Protein AF-A0A4W5JZG3-F1 (afdb_monomer)

pLDDT: mean 76.09, std 22.74, range [32.09, 98.38]

Mean predicted aligned error: 13.98 Å

Secondary structure (DSSP, 8-state):
-EEEEEEEEEEEEEEEEEEEEEEES-EEEEEEEEEEEEEEEEEEEEEEES-EEEEEEEEEEEEEEEEEEEEEEES-B--EEEEEEEEEEEEEE-HHHHHHHHHHHHHHHHHHHHHHHHHHHHHHHHTS-GGG-SSHHHHHHHHHHHHHHHHHHHHHHHHHHHHTTT-HHHHHHHHHHHHHHHHHHHHHHHHHHHHHHTSS-HHHHHHHHHHHHHHHHHHHHHHTSTTTTSGGGHHHHHHHHHHHHHTTHHHHHHHHHHH-HHHHHHTSHHHHHHHHHHHHHHHHHHHHHTTTTTTSTTTSSSSS-HHHHHHHHHHHHHHHHHHHHHHHHHHHHHH-S--------

Radius of gyration: 26.66 Å; Cα contacts (8 Å, |Δi|>4): 526; chains: 1; bounding box: 60×37×82 Å

Nearest PDB structures (foldseek):
  6yxg-assembly1_A  TM=9.962E-01  e=2.156E-29  Homo sapiens
  6krz-assembly3_C  TM=9.119E-01  e=3.770E-23  Homo sapiens
  5lxg-assembly1_A  TM=9.108E-01  e=1.587E-22  Homo sapiens
  8u58-assembly1_C  TM=4.875E-01  e=9.551E-02  Homo sapiens
  8u5x-assembly1_A  TM=4.835E-01  e=9.073E-02  Homo sapiens

InterPro domains:
  IPR004254 AdipoR/Haemolysin-III-related [PF03006] (112-322)
  IPR004254 AdipoR/Haemolysin-III-related [PTHR20855] (107-333)

Sequence (345 aa):
MVSAVTATYGFCCYCYIWFLLLLLHMVSAVTATYGFCCYCYIWFLLLLLHMVSAVTATYGFCCYCYIWFLLLLLHMVSAVTATYGFCCYCYIWSPIALFKSFSRVVESHTETYCCLFFLCLGIMYMFRSNMYFAAPFQEKVVIGIFFIGAILCLSFSWLFHTVYCHSEGVSRVFSKLDYSGIAFLIMGSFVPWLYYSFYCSPNPRLIYLVVVCILGVSAIIVSQCDFFAKPQYRGVRAGVFVGLGLSGVVPTLHFVITEGLPRATTMGQMGWLLLMATLYISGACIYAARIPERFFPGKCDIWFHSHQLFHVLVVAGAFVHFHGVSNLQAFRYAAGAGCEEDNAL

Organism: NCBI:txid62062

Foldseek 3Di:
DEAEAEEEEEDDAEEEEEDAAPDAADYAEYEYAYAEYAEYAEEYEHYDYADYAEYEYEEEYYAEYEYAYDDPDYDDHNDYYYHYRYYNAYHYHDVLVVLLLQLLLVLLVVLVVLLVVLVVVLVVLLPPDQLLFLHNVQLNVLLNQLSVLSNQLSVLSSVLSNCCPGDPVSNLVSQLSNQLSLLSNLLSLLRLVLCLLCVVPVVVSVVVNVVLVVLSVVSSVVSNDSVCPDPVNLLVSLCSSLVSNCSVVVVVVVSCVVVPPVVCVVLVQVVLSVVLNCLQNVLSVLRSVFPPCVVVPPPPSRHDTSVSSSSVSVSVSSVSSSVSSVSSRSVDSVVHSDDDPPPPD

Solvent-accessible surface area (backbone atoms only — not comparable to full-atom values): 17618 Å² total; per-residue (Å²): 130,51,66,66,51,80,49,79,48,64,81,41,67,70,44,82,45,80,46,80,49,72,74,45,72,44,36,52,33,40,41,39,41,38,44,38,34,46,35,38,42,38,39,40,42,44,42,52,41,59,35,39,54,32,38,39,39,39,41,37,39,32,51,34,37,42,37,41,40,49,67,53,72,72,55,67,72,78,44,78,46,77,48,74,66,47,67,78,42,76,48,81,44,34,53,70,57,46,45,54,46,49,23,29,47,53,47,20,50,55,32,44,55,49,28,51,49,48,47,52,51,43,52,54,55,70,69,50,66,59,87,76,41,66,50,48,68,65,53,47,50,33,49,44,43,23,40,51,13,44,36,47,20,30,48,29,37,22,51,24,47,64,44,45,84,68,41,72,68,56,25,53,54,30,50,29,42,26,54,31,11,55,35,38,28,52,46,18,51,46,45,36,46,40,47,61,74,29,57,82,39,62,65,66,33,51,52,51,52,52,50,44,49,54,54,30,51,51,52,36,57,54,37,66,38,76,68,52,77,37,78,89,30,44,58,56,52,38,51,54,55,50,49,60,57,55,56,52,54,58,62,50,50,52,49,34,70,75,62,33,61,68,52,44,51,72,62,50,47,51,63,34,51,51,51,26,50,48,32,47,51,52,20,41,50,30,44,57,68,34,42,50,34,70,83,38,74,88,72,24,66,66,55,73,22,15,66,55,49,22,52,54,26,48,54,51,23,52,50,41,43,51,51,39,46,50,47,43,47,52,51,41,38,76,68,42,80,71,73,79,74,80,86,72,126

Structure (mmCIF, N/CA/C/O backbone):
data_AF-A0A4W5JZG3-F1
#
_entry.id   AF-A0A4W5JZG3-F1
#
loop_
_atom_site.group_PDB
_atom_site.id
_atom_site.type_symbol
_atom_site.label_atom_id
_atom_site.label_alt_id
_atom_site.label_comp_id
_atom_site.label_asym_id
_atom_site.label_entity_id
_atom_site.label_seq_id
_atom_site.pdbx_PDB_ins_code
_atom_site.Cartn_x
_atom_site.Cartn_y
_atom_site.Cartn_z
_atom_site.occupancy
_atom_site.B_iso_or_equiv
_atom_site.auth_seq_id
_atom_site.auth_comp_id
_atom_site.auth_asym_id
_atom_site.auth_atom_id
_atom_site.pdbx_PDB_model_num
ATOM 1 N N . MET A 1 1 ? -30.590 -17.677 45.843 1.00 44.72 1 MET A N 1
ATOM 2 C CA . MET A 1 1 ? -30.647 -17.243 44.431 1.00 44.72 1 MET A CA 1
ATOM 3 C C . MET A 1 1 ? -31.095 -15.785 44.457 1.00 44.72 1 MET A C 1
ATOM 5 O O . MET A 1 1 ? -32.177 -15.539 44.970 1.00 44.72 1 MET A O 1
ATOM 9 N N . VAL A 1 2 ? -30.247 -14.823 44.072 1.00 43.12 2 VAL A N 1
ATOM 10 C CA . VAL A 1 2 ? -30.593 -13.384 44.102 1.00 43.12 2 VAL A CA 1
ATOM 11 C C . VAL A 1 2 ? -30.920 -12.963 42.672 1.00 43.12 2 VAL A C 1
ATOM 13 O O . VAL A 1 2 ? -30.085 -13.119 41.790 1.00 43.12 2 VAL A O 1
ATOM 16 N N . SER A 1 3 ? -32.135 -12.479 42.416 1.00 44.44 3 SER A N 1
ATOM 17 C CA . SER A 1 3 ? -32.588 -12.133 41.059 1.00 44.44 3 SER A CA 1
ATOM 18 C C . SER A 1 3 ? -32.060 -10.772 40.587 1.00 44.44 3 SER A C 1
ATOM 20 O O . SER A 1 3 ? -31.645 -10.636 39.436 1.00 44.44 3 SER A O 1
ATOM 22 N N . ALA A 1 4 ? -32.007 -9.768 41.462 1.00 46.78 4 ALA A N 1
ATOM 23 C CA . ALA A 1 4 ? -31.437 -8.465 41.142 1.00 46.78 4 ALA A CA 1
ATOM 24 C C . ALA A 1 4 ? -30.918 -7.747 42.393 1.00 46.78 4 ALA A C 1
ATOM 26 O O . ALA A 1 4 ? -31.482 -7.896 43.476 1.00 46.78 4 ALA A O 1
ATOM 27 N N . VAL A 1 5 ? -29.860 -6.949 42.233 1.00 48.12 5 VAL A N 1
ATOM 28 C CA . VAL A 1 5 ? -29.388 -5.995 43.248 1.00 48.12 5 VAL A CA 1
ATOM 29 C C . VAL A 1 5 ? -29.485 -4.593 42.653 1.00 48.12 5 VAL A C 1
ATOM 31 O O . VAL A 1 5 ? -28.833 -4.319 41.646 1.00 48.12 5 VAL A O 1
ATOM 34 N N . THR A 1 6 ? -30.289 -3.715 43.260 1.00 46.78 6 THR A N 1
ATOM 35 C CA . THR A 1 6 ? -30.491 -2.331 42.800 1.00 46.78 6 THR A CA 1
ATOM 36 C C . THR A 1 6 ? -30.062 -1.334 43.870 1.00 46.78 6 THR A C 1
ATOM 38 O O . THR A 1 6 ? -30.505 -1.441 45.011 1.00 46.78 6 THR A O 1
ATOM 41 N N . ALA A 1 7 ? -29.223 -0.358 43.510 1.00 50.28 7 ALA A N 1
ATOM 42 C CA . ALA A 1 7 ? -28.839 0.746 44.392 1.00 50.28 7 ALA A CA 1
ATOM 43 C C . ALA A 1 7 ? -29.001 2.106 43.690 1.00 50.28 7 ALA A C 1
ATOM 45 O O . ALA A 1 7 ? -28.582 2.272 42.541 1.00 50.28 7 ALA A O 1
ATOM 46 N N . THR A 1 8 ? -29.582 3.086 44.386 1.00 44.69 8 THR A N 1
ATOM 47 C CA . THR A 1 8 ? -29.889 4.421 43.843 1.00 44.69 8 THR A CA 1
ATOM 48 C C . THR A 1 8 ? -29.304 5.497 44.749 1.00 44.69 8 THR A C 1
ATOM 50 O O . THR A 1 8 ? -29.644 5.551 45.929 1.00 44.69 8 THR A O 1
ATOM 53 N N . TYR A 1 9 ? -28.441 6.360 44.210 1.00 51.75 9 TYR A N 1
ATOM 54 C CA . TYR A 1 9 ? -27.778 7.426 44.970 1.00 51.75 9 TYR A CA 1
ATOM 55 C C . TYR A 1 9 ? -28.032 8.810 44.340 1.00 51.75 9 TYR A C 1
ATOM 57 O O . TYR A 1 9 ? -27.995 8.966 43.116 1.00 51.75 9 TYR A O 1
ATOM 65 N N . GLY A 1 10 ? -28.312 9.809 45.188 1.00 51.94 10 GLY A N 1
ATOM 66 C CA . GLY A 1 10 ? -28.688 11.184 44.813 1.00 51.94 10 GLY A CA 1
ATOM 67 C C . GLY A 1 10 ? -27.516 12.172 44.645 1.00 51.94 10 GLY A C 1
ATOM 68 O O . GLY A 1 10 ? -26.462 11.809 44.130 1.00 51.94 10 GLY A O 1
ATOM 69 N N . PHE A 1 11 ? -27.723 13.437 45.044 1.00 43.38 11 PHE A N 1
ATOM 70 C CA . PHE A 1 11 ? -26.770 14.558 44.910 1.00 43.38 11 PHE A CA 1
ATOM 71 C C . PHE A 1 11 ? -25.605 14.475 45.917 1.00 43.38 11 PHE A C 1
ATOM 73 O O . PHE A 1 11 ? -25.856 14.450 47.120 1.00 43.38 11 PHE A O 1
ATOM 80 N N . CYS A 1 12 ? -24.342 14.490 45.460 1.00 46.81 12 CYS A N 1
ATOM 81 C CA . CYS A 1 12 ? -23.144 14.497 46.328 1.00 46.81 12 CYS A CA 1
ATOM 82 C C . CYS A 1 12 ? -21.943 15.238 45.699 1.00 46.81 12 CYS A C 1
ATOM 84 O O . CYS A 1 12 ? -21.692 15.121 44.508 1.00 46.81 12 CYS A O 1
ATOM 86 N N . CYS A 1 13 ? -21.132 15.960 46.486 1.00 38.53 13 CYS A N 1
ATOM 87 C CA . CYS A 1 13 ? -19.931 16.650 45.970 1.00 38.53 13 CYS A CA 1
ATOM 88 C C . CYS A 1 13 ? -18.746 15.694 45.719 1.00 38.53 13 CYS A C 1
ATOM 90 O O . CYS A 1 13 ? -18.079 15.790 44.690 1.00 38.53 13 CYS A O 1
ATOM 92 N N . TYR A 1 14 ? -18.519 14.748 46.633 1.00 41.12 14 TYR A N 1
ATOM 93 C CA . TYR A 1 14 ? -17.571 13.641 46.494 1.00 41.12 14 TYR A CA 1
ATOM 94 C C . TYR A 1 14 ? -18.294 12.350 46.868 1.00 41.12 14 TYR A C 1
ATOM 96 O O . TYR A 1 14 ? -18.921 12.284 47.924 1.00 41.12 14 TYR A O 1
ATOM 104 N N . CYS A 1 15 ? -18.221 11.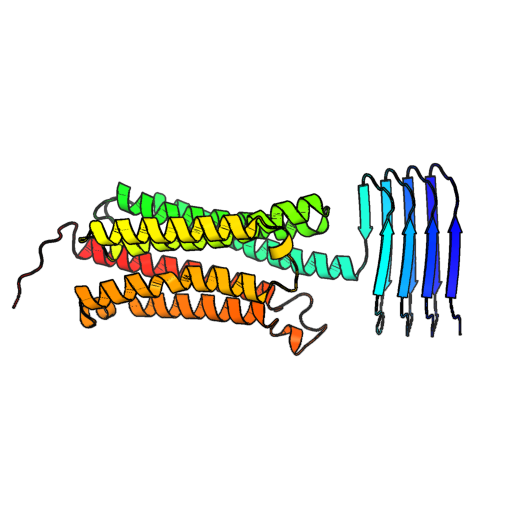335 46.013 1.00 44.84 15 CYS A N 1
ATOM 105 C CA . CYS A 1 15 ? -18.855 10.045 46.255 1.00 44.84 15 CYS A CA 1
ATOM 106 C C . CYS A 1 15 ? -17.803 8.934 46.166 1.00 44.84 15 CYS A C 1
ATOM 108 O O . CYS A 1 15 ? -17.245 8.713 45.092 1.00 44.84 15 CYS A O 1
ATOM 110 N N . TYR A 1 16 ? -17.525 8.265 47.290 1.00 45.47 16 TYR A N 1
ATOM 111 C CA . TYR A 1 16 ? -16.669 7.078 47.364 1.00 45.47 16 TYR A CA 1
ATOM 112 C C . TYR A 1 16 ? -17.554 5.869 47.646 1.00 45.47 16 TYR A C 1
ATOM 114 O O . TYR A 1 16 ? -18.188 5.804 48.698 1.00 45.47 16 TYR A O 1
ATOM 122 N N . ILE A 1 17 ? -17.622 4.926 46.710 1.00 49.66 17 ILE A N 1
ATOM 123 C CA . ILE A 1 17 ? -18.467 3.736 46.846 1.00 49.66 17 ILE A CA 1
ATOM 124 C C . ILE A 1 17 ? -17.604 2.493 46.700 1.00 49.66 17 ILE A C 1
ATOM 126 O O . ILE A 1 17 ? -16.916 2.320 45.696 1.00 49.66 17 ILE A O 1
ATOM 130 N N . TRP A 1 18 ? -17.685 1.620 47.699 1.00 44.44 18 TRP A N 1
ATOM 131 C CA . TRP A 1 18 ? -17.080 0.295 47.704 1.00 44.44 18 TRP A CA 1
ATOM 132 C C . TRP A 1 18 ? -18.190 -0.752 47.703 1.00 44.44 18 TRP A C 1
ATOM 134 O O . TRP A 1 18 ? -18.977 -0.825 48.644 1.00 44.44 18 TRP A O 1
ATOM 144 N N . PHE A 1 19 ? -18.259 -1.561 46.649 1.00 48.62 19 PHE A N 1
ATOM 145 C CA . PHE A 1 19 ? -19.137 -2.724 46.585 1.00 48.62 19 PHE A CA 1
ATOM 146 C C . PHE A 1 19 ? -18.273 -3.988 46.616 1.00 48.62 19 PHE A C 1
ATOM 148 O O . PHE A 1 19 ? -17.496 -4.232 45.690 1.00 48.62 19 PHE A O 1
ATOM 155 N N . LEU A 1 20 ? -18.409 -4.785 47.681 1.00 43.47 20 LEU A N 1
ATOM 156 C CA . LEU A 1 20 ? -17.758 -6.086 47.828 1.00 43.47 20 LEU A CA 1
ATOM 157 C C . LEU A 1 20 ? -18.823 -7.183 47.754 1.00 43.47 20 LEU A C 1
ATOM 159 O O . LEU A 1 20 ? -19.594 -7.368 48.693 1.00 43.47 20 LEU A O 1
ATOM 163 N N . LEU A 1 21 ? -18.876 -7.903 46.636 1.00 48.91 21 LEU A N 1
ATOM 164 C CA . LEU A 1 21 ? -19.758 -9.059 46.457 1.00 48.91 21 LEU A CA 1
ATOM 165 C C . LEU A 1 21 ? -18.882 -10.313 46.361 1.00 48.91 21 LEU A C 1
ATOM 167 O O . LEU A 1 21 ? -18.206 -10.527 45.353 1.00 48.91 21 LEU A O 1
ATOM 171 N N . LEU A 1 22 ? -18.888 -11.120 47.424 1.00 44.06 22 LEU A N 1
ATOM 172 C CA . LEU A 1 22 ? -18.237 -12.431 47.491 1.00 44.06 22 LEU A CA 1
ATOM 173 C C . LEU A 1 22 ? -19.284 -13.547 47.355 1.00 44.06 22 LEU A C 1
ATOM 175 O O . LEU A 1 22 ? -20.356 -13.451 47.948 1.00 44.06 22 LEU A O 1
ATOM 179 N N . LEU A 1 23 ? -18.928 -14.644 46.674 1.00 44.22 23 LEU A N 1
ATOM 180 C CA . LEU A 1 23 ? -19.621 -15.944 46.772 1.00 44.22 23 LEU A CA 1
ATOM 181 C C . LEU A 1 23 ? -21.103 -15.931 46.345 1.00 4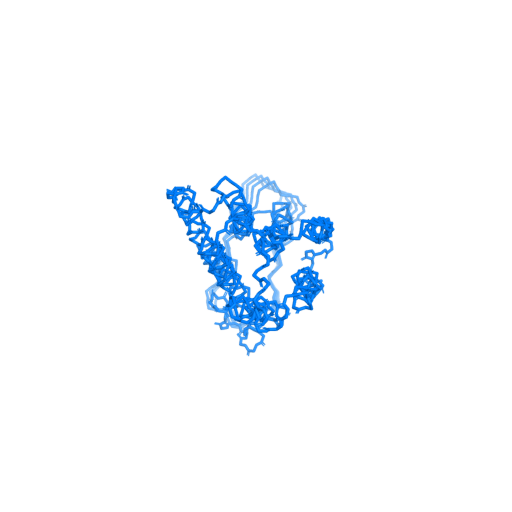4.22 23 LEU A C 1
ATOM 183 O O . LEU A 1 23 ? -21.983 -16.410 47.060 1.00 44.22 23 LEU A O 1
ATOM 187 N N . LEU A 1 24 ? -21.401 -15.430 45.145 1.00 48.25 24 LEU A N 1
ATOM 188 C CA . LEU A 1 24 ? -22.767 -15.438 44.608 1.00 48.25 24 LEU A CA 1
ATOM 189 C C . LEU A 1 24 ? -22.880 -16.384 43.408 1.00 48.25 24 LEU A C 1
ATOM 191 O O . LEU A 1 24 ? -22.337 -16.154 42.331 1.00 48.25 24 LEU A O 1
ATOM 195 N N . HIS A 1 25 ? -23.615 -17.478 43.612 1.00 43.22 25 HIS A N 1
ATOM 196 C CA . HIS A 1 25 ? -23.674 -18.603 42.676 1.00 43.22 25 HIS A CA 1
ATOM 197 C C . HIS A 1 25 ? -24.536 -18.326 41.423 1.00 43.22 25 HIS A C 1
ATOM 199 O O . HIS A 1 25 ? -24.325 -18.974 40.406 1.00 43.22 25 HIS A O 1
ATOM 205 N N . MET A 1 26 ? -25.497 -17.385 41.483 1.00 48.25 26 MET A N 1
ATOM 206 C CA . MET A 1 26 ? -26.414 -17.004 40.385 1.00 48.25 26 MET A CA 1
ATOM 207 C C . MET A 1 26 ? -26.995 -15.591 40.635 1.00 48.25 26 MET A C 1
ATOM 209 O O . MET A 1 26 ? -27.780 -15.440 41.579 1.00 48.25 26 MET A O 1
ATOM 213 N N . VAL A 1 27 ? -26.649 -14.577 39.822 1.00 47.88 27 VAL A N 1
ATOM 214 C CA . VAL A 1 27 ? -27.271 -13.227 39.853 1.00 47.88 27 VAL A CA 1
ATOM 215 C C . VAL A 1 27 ? -27.636 -12.784 38.436 1.00 47.88 27 VAL A C 1
ATOM 217 O O . VAL A 1 27 ? -26.751 -12.616 37.607 1.00 47.88 27 VAL A O 1
ATOM 220 N N . SER A 1 28 ? -28.918 -12.557 38.127 1.00 45.62 28 SER A N 1
ATOM 221 C CA . SER A 1 28 ? -29.317 -12.158 36.763 1.00 45.62 28 SER A CA 1
ATOM 222 C C . SER A 1 28 ? -28.976 -10.703 36.412 1.00 45.62 28 SER A C 1
ATOM 224 O O . SER A 1 28 ? -28.603 -10.426 35.270 1.00 45.62 28 SER A O 1
ATOM 226 N N . ALA A 1 29 ? -29.056 -9.769 37.365 1.00 45.94 29 ALA A N 1
ATOM 227 C CA . ALA A 1 29 ? -28.705 -8.371 37.116 1.00 45.94 29 ALA A CA 1
ATOM 228 C C . ALA A 1 29 ? -28.168 -7.648 38.360 1.00 45.94 29 ALA A C 1
ATOM 230 O O . ALA A 1 29 ? -28.708 -7.790 39.456 1.00 45.94 29 ALA A O 1
ATOM 231 N N . VAL A 1 30 ? -27.143 -6.815 38.185 1.00 51.28 30 VAL A N 1
ATOM 232 C CA . VAL A 1 30 ? -26.740 -5.805 39.180 1.00 51.28 30 VAL A CA 1
ATOM 233 C C . VAL A 1 30 ? -26.931 -4.435 38.546 1.00 51.28 30 VAL A C 1
ATOM 235 O O . VAL A 1 30 ? -26.299 -4.151 37.534 1.00 51.28 30 VAL A O 1
ATOM 238 N N . THR A 1 31 ? -27.807 -3.604 39.110 1.00 48.66 31 THR A N 1
ATOM 239 C CA . THR A 1 31 ? -28.142 -2.271 38.588 1.00 48.66 31 THR A CA 1
ATOM 240 C C . THR A 1 31 ? -27.780 -1.177 39.592 1.00 48.66 31 THR A C 1
ATOM 242 O O . THR A 1 31 ? -28.271 -1.198 40.717 1.00 48.66 31 THR A O 1
ATOM 245 N N . ALA A 1 32 ? -26.964 -0.198 39.204 1.00 53.03 32 ALA A N 1
ATOM 246 C CA . ALA A 1 32 ? -26.671 0.974 40.032 1.00 53.03 32 ALA A CA 1
ATOM 247 C C . ALA A 1 32 ? -27.026 2.270 39.289 1.00 53.03 32 ALA A C 1
ATOM 249 O O . ALA A 1 32 ? -26.625 2.463 38.144 1.00 53.03 32 ALA A O 1
ATOM 250 N N . THR A 1 33 ? -27.784 3.161 39.924 1.00 45.66 33 THR A N 1
ATOM 251 C CA . THR A 1 33 ? -28.278 4.430 39.353 1.00 45.66 33 THR A CA 1
ATOM 252 C C . THR A 1 33 ? -27.769 5.619 40.168 1.00 45.66 33 THR A C 1
ATOM 254 O O . THR A 1 33 ? -27.953 5.655 41.384 1.00 45.66 33 THR A O 1
ATOM 257 N N . TYR A 1 34 ? -27.163 6.605 39.504 1.00 54.69 34 TYR A N 1
ATOM 258 C CA . TYR A 1 34 ? -26.530 7.776 40.120 1.00 54.69 34 TYR A CA 1
ATOM 259 C C . TYR A 1 34 ? -27.036 9.080 39.486 1.00 54.69 34 TYR A C 1
ATOM 261 O O . TYR A 1 34 ? -27.083 9.185 38.262 1.00 54.69 34 TYR A O 1
ATOM 269 N N . GLY A 1 35 ? -27.389 10.076 40.308 1.00 47.69 35 GLY A N 1
ATOM 270 C CA . GLY A 1 35 ? -27.950 11.365 39.871 1.00 47.69 35 GLY A CA 1
ATOM 271 C C . GLY A 1 35 ? -26.920 12.429 39.450 1.00 47.69 35 GLY A C 1
ATOM 272 O O . GLY A 1 35 ? -26.706 12.642 38.258 1.00 47.69 35 GLY A O 1
ATOM 273 N N . PHE A 1 36 ? -26.313 13.134 40.415 1.00 45.31 36 PHE A N 1
ATOM 274 C CA . PHE A 1 36 ? -25.473 14.328 40.187 1.00 45.31 36 PHE A CA 1
ATOM 275 C C . PHE A 1 36 ? -24.248 14.323 41.126 1.00 45.31 36 PHE A C 1
ATOM 277 O O . PHE A 1 36 ? -24.430 14.298 42.346 1.00 45.31 36 PHE A O 1
ATOM 284 N N . CYS A 1 37 ? -23.016 14.348 40.595 1.00 47.62 37 CYS A N 1
ATOM 285 C CA . CYS A 1 37 ? -21.777 14.381 41.397 1.00 47.62 37 CYS A CA 1
ATOM 286 C C . CYS A 1 37 ? -20.652 15.255 40.798 1.00 47.62 37 CYS A C 1
ATOM 288 O O . CYS A 1 37 ? -20.544 15.377 39.587 1.00 47.62 37 CYS A O 1
ATOM 290 N N . CYS A 1 38 ? -19.762 15.845 41.609 1.00 38.34 38 CYS A N 1
ATOM 291 C CA . CYS A 1 38 ? -18.584 16.569 41.079 1.00 38.34 38 CYS A CA 1
ATOM 292 C C . CYS A 1 38 ? -17.392 15.622 40.849 1.00 38.34 38 CYS A C 1
ATOM 294 O O . CYS A 1 38 ? -16.806 15.616 39.767 1.00 38.34 38 CYS A O 1
ATOM 296 N N . TYR A 1 39 ? -17.082 14.774 41.833 1.00 40.41 39 TYR A N 1
ATOM 297 C CA . TYR A 1 39 ? -16.083 13.705 41.734 1.00 40.41 39 TYR A CA 1
ATOM 298 C C . TYR A 1 39 ? -16.678 12.386 42.233 1.00 40.41 39 TYR A C 1
ATOM 300 O O . TYR A 1 39 ? -17.205 12.314 43.345 1.00 40.41 39 TYR A O 1
ATOM 308 N N . CYS A 1 40 ? -16.587 11.334 41.424 1.00 46.69 40 CYS A N 1
ATOM 309 C CA . CYS A 1 40 ? -17.115 10.014 41.758 1.00 46.69 40 CYS A CA 1
ATOM 310 C C . CYS A 1 40 ? -16.015 8.952 41.641 1.00 46.69 40 CYS A C 1
ATOM 312 O O . CYS A 1 40 ? -15.434 8.792 40.568 1.00 46.69 40 CYS A O 1
ATOM 314 N N . TYR A 1 41 ? -15.737 8.243 42.738 1.00 45.75 41 TYR A N 1
ATOM 315 C CA . TYR A 1 41 ? -14.787 7.133 42.828 1.00 45.75 41 TYR A CA 1
ATOM 316 C C . TYR A 1 41 ? -15.546 5.859 43.193 1.00 45.75 41 TYR A C 1
ATOM 318 O O . TYR A 1 41 ? -16.052 5.716 44.308 1.00 45.75 41 TYR A O 1
ATOM 326 N N . ILE A 1 42 ? -15.636 4.927 42.251 1.00 52.62 42 ILE A N 1
ATOM 327 C CA . ILE A 1 42 ? -16.410 3.698 42.420 1.00 52.62 42 ILE A CA 1
ATOM 328 C C . ILE A 1 42 ? -15.482 2.505 42.302 1.00 52.62 42 ILE A C 1
ATOM 330 O O . ILE A 1 42 ? -14.801 2.337 41.294 1.00 52.62 42 ILE A O 1
ATOM 334 N N . TRP A 1 43 ? -15.495 1.661 43.324 1.00 46.16 43 TRP A N 1
ATOM 335 C CA . TRP A 1 43 ? -14.764 0.406 43.381 1.00 46.16 43 TRP A CA 1
ATOM 336 C C . TRP A 1 43 ? -15.756 -0.750 43.464 1.00 46.16 43 TRP A C 1
ATOM 338 O O . TRP A 1 43 ? -16.486 -0.898 44.446 1.00 46.16 43 TRP A O 1
ATOM 348 N N . PHE A 1 44 ? -15.769 -1.580 42.427 1.00 51.41 44 PHE A N 1
ATOM 349 C CA . PHE A 1 44 ? -16.488 -2.846 42.401 1.00 51.41 44 PHE A CA 1
ATOM 350 C C . PHE A 1 44 ? -15.475 -3.989 42.482 1.00 51.41 44 PHE A C 1
ATOM 352 O O . PHE A 1 44 ? -14.725 -4.231 41.532 1.00 51.41 44 PHE A O 1
ATOM 359 N N . LEU A 1 45 ? -15.480 -4.711 43.605 1.00 45.44 45 LEU A N 1
ATOM 360 C CA . LEU A 1 45 ? -14.739 -5.957 43.779 1.00 45.44 45 LEU A CA 1
ATOM 361 C C . LEU A 1 45 ? -15.737 -7.121 43.768 1.00 45.44 45 LEU A C 1
ATOM 363 O O . LEU A 1 45 ? -16.434 -7.375 44.753 1.00 45.44 45 LEU A O 1
ATOM 367 N N . LEU A 1 46 ? -15.830 -7.802 42.624 1.00 50.09 46 LEU A N 1
ATOM 368 C CA . LEU A 1 46 ? -16.692 -8.968 42.427 1.00 50.09 46 LEU A CA 1
ATOM 369 C C . LEU A 1 46 ? -15.805 -10.210 42.299 1.00 50.09 46 LEU A C 1
ATOM 371 O O . LEU A 1 46 ? -15.088 -10.369 41.310 1.00 50.09 46 LEU A O 1
ATOM 375 N N . LEU A 1 47 ? -15.844 -11.070 43.318 1.00 43.53 47 LEU A N 1
ATOM 376 C CA . LEU A 1 47 ? -14.979 -12.244 43.447 1.00 43.53 47 LEU A CA 1
ATOM 377 C C . LEU A 1 47 ? -15.837 -13.520 43.421 1.00 43.53 47 LEU A C 1
ATOM 379 O O . LEU A 1 47 ? -16.774 -13.634 44.212 1.00 43.53 47 LEU A O 1
ATOM 383 N N . LEU A 1 48 ? -15.500 -14.488 42.556 1.00 44.03 48 LEU A N 1
ATOM 384 C CA . LEU A 1 48 ? -16.192 -15.787 42.449 1.00 44.03 48 LEU A CA 1
ATOM 385 C C . LEU A 1 48 ? -17.711 -15.671 42.170 1.00 44.03 48 LEU A C 1
ATOM 387 O O . LEU A 1 48 ? -18.540 -15.981 43.029 1.00 44.03 48 LEU A O 1
ATOM 391 N N . LEU A 1 49 ? -18.094 -15.274 40.949 1.00 47.84 49 LEU A N 1
ATOM 392 C CA . LEU A 1 49 ? -19.487 -15.378 40.482 1.00 47.84 49 LEU A CA 1
ATOM 393 C C . LEU A 1 49 ? -19.604 -16.368 39.320 1.00 47.84 49 LEU A C 1
ATOM 395 O O . LEU A 1 49 ? -18.908 -16.248 38.315 1.00 47.84 49 LEU A O 1
ATOM 399 N N . HIS A 1 50 ? -20.492 -17.353 39.469 1.00 39.59 50 HIS A N 1
ATOM 400 C CA . HIS A 1 50 ? -20.578 -18.503 38.563 1.00 39.59 50 HIS A CA 1
ATOM 401 C C . HIS A 1 50 ? -21.501 -18.261 37.348 1.00 39.59 50 HIS A C 1
ATOM 403 O O . HIS A 1 50 ? -21.357 -18.970 36.361 1.00 39.59 50 HIS A O 1
ATOM 409 N N . MET A 1 51 ? -22.414 -17.271 37.397 1.00 44.03 51 MET A N 1
ATOM 410 C CA . MET A 1 51 ? -23.299 -16.843 36.292 1.00 44.03 51 MET A CA 1
ATOM 411 C C . MET A 1 51 ? -23.845 -15.414 36.550 1.00 44.03 51 MET A C 1
ATOM 413 O O . MET A 1 51 ? -24.675 -15.243 37.450 1.00 44.03 51 MET A O 1
ATOM 417 N N . VAL A 1 52 ? -23.425 -14.395 35.777 1.00 43.75 52 VAL A N 1
ATOM 418 C CA . VAL A 1 52 ? -24.037 -13.040 35.784 1.00 43.75 52 VAL A CA 1
ATOM 419 C C . VAL A 1 52 ? -24.416 -12.605 34.370 1.00 43.75 52 VAL A C 1
ATOM 421 O O . VAL A 1 52 ? -23.538 -12.401 33.533 1.00 43.75 52 VAL A O 1
ATOM 424 N N . SER A 1 53 ? -25.714 -12.431 34.087 1.00 42.53 53 SER A N 1
ATOM 425 C CA . SER A 1 53 ? -26.174 -12.075 32.732 1.00 42.53 53 SER A CA 1
ATOM 426 C C . SER A 1 53 ? -25.991 -10.595 32.376 1.00 42.53 53 SER A C 1
ATOM 428 O O . SER A 1 53 ? -25.687 -10.282 31.222 1.00 42.53 53 SER A O 1
ATOM 430 N N . ALA A 1 54 ? -26.129 -9.674 33.333 1.00 42.03 54 ALA A N 1
ATOM 431 C CA . ALA A 1 54 ? -25.913 -8.251 33.081 1.00 42.03 54 ALA A CA 1
ATOM 432 C C . ALA A 1 54 ? -25.454 -7.487 34.330 1.00 42.03 54 ALA A C 1
ATOM 434 O O . ALA A 1 54 ? -25.994 -7.659 35.420 1.00 42.03 54 ALA A O 1
ATOM 435 N N . VAL A 1 55 ? -24.489 -6.587 34.162 1.00 46.75 55 VAL A N 1
ATOM 436 C CA . VAL A 1 55 ? -24.204 -5.526 35.140 1.00 46.75 55 VAL A CA 1
ATOM 437 C C . VAL A 1 55 ? -24.493 -4.198 34.456 1.00 46.75 55 VAL A C 1
ATOM 439 O O . VAL A 1 55 ? -23.884 -3.905 33.427 1.00 46.75 55 VAL A O 1
ATOM 442 N N . THR A 1 56 ? -25.419 -3.411 35.000 1.00 46.06 56 THR A N 1
ATOM 443 C CA . THR A 1 56 ? -25.812 -2.107 34.460 1.00 46.06 56 THR A CA 1
ATOM 444 C C . THR A 1 56 ? -25.498 -1.002 35.462 1.00 46.06 56 THR A C 1
ATOM 446 O O . THR A 1 56 ? -25.995 -1.011 36.583 1.00 46.06 56 THR A O 1
ATOM 449 N N . ALA A 1 57 ? -24.697 -0.021 35.068 1.00 50.31 57 ALA A N 1
ATOM 450 C CA . ALA A 1 57 ? -24.475 1.190 35.851 1.00 50.31 57 ALA A CA 1
ATOM 451 C C . ALA A 1 57 ? -24.948 2.409 35.052 1.00 50.31 57 ALA A C 1
ATOM 453 O O . ALA A 1 57 ? -24.652 2.551 33.871 1.00 50.31 57 ALA A O 1
ATOM 454 N N . THR A 1 58 ? -25.706 3.287 35.688 1.00 43.91 58 THR A N 1
ATOM 455 C CA . THR A 1 58 ? -26.422 4.411 35.073 1.00 43.91 58 THR A CA 1
ATOM 456 C C . THR A 1 58 ? -26.006 5.675 35.803 1.00 43.91 58 THR A C 1
ATOM 458 O O . THR A 1 58 ? -26.288 5.811 36.988 1.00 43.91 58 THR A O 1
ATOM 461 N N . TYR A 1 59 ? -25.329 6.587 35.115 1.00 51.12 59 TYR A N 1
ATOM 462 C CA . TYR A 1 59 ? -24.777 7.819 35.673 1.00 51.12 59 TYR A CA 1
ATOM 463 C C . TYR A 1 59 ? -25.448 9.030 35.019 1.00 51.12 59 TYR A C 1
ATOM 465 O O . TYR A 1 59 ? -25.458 9.114 33.797 1.00 51.12 59 TYR A O 1
ATOM 473 N N . GLY A 1 60 ? -25.994 9.966 35.798 1.00 44.84 60 GLY A N 1
ATOM 474 C CA . GLY A 1 60 ? -26.639 11.188 35.303 1.00 44.84 60 GLY A CA 1
ATOM 475 C C . GLY A 1 60 ? -25.638 12.270 34.879 1.00 44.84 60 GLY A C 1
ATOM 476 O O . GLY A 1 60 ? -25.324 12.384 33.698 1.00 44.84 60 GLY A O 1
ATOM 477 N N . PHE A 1 61 ? -25.126 13.058 35.829 1.00 41.75 61 PHE A N 1
ATOM 478 C CA . PHE A 1 61 ? -24.191 14.173 35.593 1.00 41.75 61 PHE A CA 1
ATOM 479 C C . PHE A 1 61 ? -22.947 14.062 36.489 1.00 41.75 61 PHE A C 1
ATOM 481 O O . PHE A 1 61 ? -23.092 14.011 37.713 1.00 41.75 61 PHE A O 1
ATOM 488 N N . CYS A 1 62 ? -21.732 14.040 35.912 1.00 42.88 62 CYS A N 1
ATOM 489 C CA . CYS A 1 62 ? -20.487 14.002 36.696 1.00 42.88 62 CYS A CA 1
ATOM 490 C C . CYS A 1 62 ? -19.302 14.782 36.080 1.00 42.88 62 CYS A C 1
ATOM 492 O O . CYS A 1 62 ? -18.984 14.584 34.911 1.00 42.88 62 CYS A O 1
ATOM 494 N N . CYS A 1 63 ? -18.581 15.622 36.839 1.00 35.00 63 CYS A N 1
ATOM 495 C CA . CYS A 1 63 ? -17.419 16.359 36.291 1.00 35.00 63 CYS A CA 1
ATOM 496 C C . CYS A 1 63 ? -16.186 15.453 36.091 1.00 35.00 63 CYS A C 1
ATOM 498 O O . CYS A 1 63 ? -15.573 15.480 35.026 1.00 35.00 63 CYS A O 1
ATOM 500 N N . TYR A 1 64 ? -15.862 14.602 37.070 1.00 36.03 64 TYR A N 1
ATOM 501 C CA . TYR A 1 64 ? -14.825 13.567 36.968 1.00 36.03 64 TYR A CA 1
ATOM 502 C C . TYR A 1 64 ? -15.336 12.242 37.542 1.00 36.03 64 TYR A C 1
ATOM 504 O O . TYR A 1 64 ? -15.871 12.204 38.653 1.00 36.03 64 TYR A O 1
ATOM 512 N N . CYS A 1 65 ? -15.159 11.149 36.803 1.00 39.44 65 CYS A N 1
ATOM 513 C CA . CYS A 1 65 ? -15.583 9.814 37.220 1.00 39.44 65 CYS A CA 1
ATOM 514 C C . CYS A 1 65 ? -14.430 8.808 37.083 1.00 39.44 65 CYS A C 1
ATOM 516 O O . CYS A 1 65 ? -13.896 8.619 35.990 1.00 39.44 65 CYS A O 1
ATOM 518 N N . TYR A 1 66 ? -14.060 8.160 38.189 1.00 40.88 66 TYR A N 1
ATOM 519 C CA . TYR A 1 66 ? -13.061 7.096 38.267 1.00 40.88 66 TYR A CA 1
ATOM 520 C C . TYR A 1 66 ? -13.753 5.804 38.694 1.00 40.88 66 TYR A C 1
ATOM 522 O O . TYR A 1 66 ? -14.233 5.686 39.822 1.00 40.88 66 TYR A O 1
ATOM 530 N N . ILE A 1 67 ? -13.814 4.832 37.791 1.00 47.47 67 ILE A N 1
ATOM 531 C CA . ILE A 1 67 ? -14.485 3.558 38.028 1.00 47.47 67 ILE A CA 1
ATOM 532 C C . ILE A 1 67 ? -13.451 2.448 37.943 1.00 47.47 67 ILE A C 1
ATOM 534 O O . ILE A 1 67 ? -12.782 2.287 36.926 1.00 47.47 67 ILE A O 1
ATOM 538 N N . TRP A 1 68 ? -13.340 1.664 39.006 1.00 39.75 68 TRP A N 1
ATOM 539 C CA . TRP A 1 68 ? -12.443 0.528 39.105 1.00 39.75 68 TRP A CA 1
ATOM 540 C C . TRP A 1 68 ? -13.271 -0.743 39.290 1.00 39.75 68 TRP A C 1
ATOM 542 O O . TRP A 1 68 ? -13.912 -0.947 40.319 1.00 39.75 68 TRP A O 1
ATOM 552 N N . PHE A 1 69 ? -13.276 -1.594 38.272 1.00 46.94 69 PHE A N 1
ATOM 553 C CA . PHE A 1 69 ? -13.793 -2.951 38.334 1.00 46.94 69 PHE A CA 1
ATOM 554 C C . PHE A 1 69 ? -12.613 -3.913 38.430 1.00 46.94 69 PHE A C 1
ATOM 556 O O . PHE A 1 69 ? -11.789 -3.978 37.515 1.00 46.94 69 PHE A O 1
ATOM 563 N N . LEU A 1 70 ? -12.568 -4.715 39.492 1.00 39.09 70 LEU A N 1
ATOM 564 C CA . LEU A 1 70 ? -11.722 -5.903 39.555 1.00 39.09 70 LEU A CA 1
ATOM 565 C C . LEU A 1 70 ? -12.629 -7.133 39.495 1.00 39.09 70 LEU A C 1
ATOM 567 O O . LEU A 1 70 ? -13.316 -7.477 40.455 1.00 39.09 70 LEU A O 1
ATOM 571 N N . LEU A 1 71 ? -12.656 -7.750 38.317 1.00 46.94 71 LEU A N 1
ATOM 572 C CA . LEU A 1 71 ? -13.424 -8.951 37.993 1.00 46.94 71 LEU A CA 1
ATOM 573 C C . LEU A 1 71 ? -12.431 -10.111 37.809 1.00 46.94 71 LEU A C 1
ATOM 575 O O . LEU A 1 71 ? -11.820 -10.249 36.750 1.00 46.94 71 LEU A O 1
ATOM 579 N N . LEU A 1 72 ? -12.225 -10.913 38.853 1.00 37.41 72 LEU A N 1
ATOM 580 C CA . LEU A 1 72 ? -11.291 -12.042 38.834 1.00 37.41 72 LEU A CA 1
ATOM 581 C C . LEU A 1 72 ? -12.083 -13.355 38.726 1.00 37.41 72 LEU A C 1
ATOM 583 O O . LEU A 1 72 ? -12.995 -13.570 39.521 1.00 37.41 72 LEU A O 1
ATOM 587 N N . LEU A 1 73 ? -11.714 -14.229 37.777 1.00 39.12 73 LEU A N 1
ATOM 588 C CA . LEU A 1 73 ? -12.324 -15.555 37.559 1.00 39.12 73 LEU A CA 1
ATOM 589 C C . LEU A 1 73 ? -13.852 -15.522 37.340 1.00 39.12 73 LEU A C 1
ATOM 591 O O . LEU A 1 73 ? -14.632 -15.868 38.225 1.00 39.12 73 LEU A O 1
ATOM 595 N N . LEU A 1 74 ? -14.280 -15.157 36.128 1.00 40.28 74 LEU A N 1
ATOM 596 C CA . LEU A 1 74 ? -15.684 -15.243 35.712 1.00 40.28 74 LEU A CA 1
ATOM 597 C C . LEU A 1 74 ? -15.873 -16.286 34.616 1.00 40.28 74 LEU A C 1
ATOM 599 O O . LEU A 1 74 ? -15.283 -16.188 33.541 1.00 40.28 74 LEU A O 1
ATOM 603 N N . HIS A 1 75 ? -16.763 -17.237 34.877 1.00 35.16 75 HIS A N 1
ATOM 604 C CA . HIS A 1 75 ? -17.340 -18.101 33.860 1.00 35.16 75 HIS A CA 1
ATOM 605 C C . HIS A 1 75 ? -18.575 -17.365 33.302 1.00 35.16 75 HIS A C 1
ATOM 607 O O . HIS A 1 75 ? -19.575 -17.232 33.994 1.00 35.16 75 HIS A O 1
ATOM 613 N N . MET A 1 76 ? -18.492 -16.853 32.066 1.00 39.81 76 MET A N 1
ATOM 614 C CA . MET A 1 76 ? -19.629 -16.339 31.271 1.00 39.81 76 MET A CA 1
ATOM 615 C C . MET A 1 76 ? -20.351 -15.080 31.828 1.00 39.81 76 MET A C 1
ATOM 617 O O . MET A 1 76 ? -21.389 -15.178 32.479 1.00 39.81 76 MET A O 1
ATOM 621 N N . VAL A 1 77 ? -19.866 -13.875 31.483 1.00 38.75 77 VAL A N 1
ATOM 622 C CA . VAL A 1 77 ? -20.638 -12.611 31.587 1.00 38.75 77 VAL A CA 1
ATOM 623 C C . VAL A 1 77 ? -21.061 -12.156 30.191 1.00 38.75 77 VAL A C 1
ATOM 625 O O . VAL A 1 77 ? -20.204 -11.931 29.338 1.00 38.75 77 VAL A O 1
ATOM 628 N N . SER A 1 78 ? -22.368 -12.006 29.947 1.00 35.62 78 SER A N 1
ATOM 629 C CA . SER A 1 78 ? -22.897 -11.658 28.615 1.00 35.62 78 SER A CA 1
ATOM 630 C C . SER A 1 78 ? -22.889 -10.161 28.292 1.00 35.62 78 SER A C 1
ATOM 632 O O . SER A 1 78 ? -22.747 -9.808 27.123 1.00 35.62 78 SER A O 1
ATOM 634 N N . ALA A 1 79 ? -23.016 -9.272 29.285 1.00 36.53 79 ALA A N 1
ATOM 635 C CA . ALA A 1 79 ? -22.965 -7.826 29.064 1.00 36.53 79 ALA A CA 1
ATOM 636 C C . ALA A 1 79 ? -22.602 -7.043 30.337 1.00 36.53 79 ALA A C 1
ATOM 638 O O . ALA A 1 79 ? -23.180 -7.248 31.403 1.00 36.53 79 ALA A O 1
ATOM 639 N N . VAL A 1 80 ? -21.691 -6.080 30.204 1.00 41.28 80 VAL A N 1
ATOM 640 C CA . VAL A 1 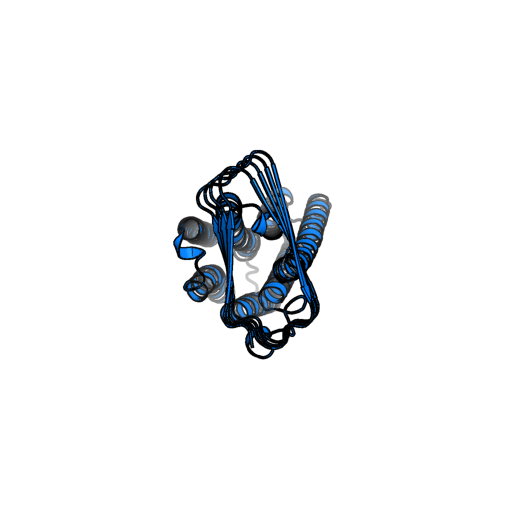80 ? -21.498 -4.999 31.180 1.00 41.28 80 VAL A CA 1
ATOM 641 C C . VAL A 1 80 ? -21.864 -3.710 30.463 1.00 41.28 80 VAL A C 1
ATOM 643 O O . VAL A 1 80 ? -21.250 -3.374 29.452 1.00 41.28 80 VAL A O 1
ATOM 646 N N . THR A 1 81 ? -22.890 -3.019 30.949 1.00 39.56 81 THR A N 1
ATOM 647 C CA . THR A 1 81 ? -23.424 -1.806 30.327 1.00 39.56 81 THR A CA 1
ATOM 648 C C . THR A 1 81 ? -23.266 -0.651 31.304 1.00 39.56 81 THR A C 1
ATOM 650 O O . THR A 1 81 ? -23.874 -0.653 32.367 1.00 39.56 81 THR A O 1
ATOM 653 N N . ALA A 1 82 ? -22.453 0.343 30.962 1.00 44.44 82 ALA A N 1
ATOM 654 C CA . ALA A 1 82 ? -22.402 1.602 31.693 1.00 44.44 82 ALA A CA 1
ATOM 655 C C . ALA A 1 82 ? -22.981 2.698 30.794 1.00 44.44 82 ALA A C 1
ATOM 657 O O . ALA A 1 82 ? -22.480 2.930 29.696 1.00 44.44 82 ALA A O 1
ATOM 658 N N . THR A 1 83 ? -24.059 3.336 31.229 1.00 37.31 83 THR A N 1
ATOM 659 C CA . THR A 1 83 ? -24.708 4.451 30.528 1.00 37.31 83 THR A CA 1
ATOM 660 C C . THR A 1 83 ? -24.436 5.736 31.290 1.00 37.31 83 THR A C 1
ATOM 662 O O . THR A 1 83 ? -24.725 5.813 32.483 1.00 37.31 83 THR A O 1
ATOM 665 N N . TYR A 1 84 ? -23.893 6.734 30.599 1.00 44.84 84 TYR A N 1
ATOM 666 C CA . TYR A 1 84 ? -23.565 8.050 31.142 1.00 44.84 84 TYR A CA 1
ATOM 667 C C . TYR A 1 84 ? -24.464 9.102 30.482 1.00 44.84 84 TYR A C 1
ATOM 669 O O . TYR A 1 84 ? -24.655 9.050 29.270 1.00 44.84 84 TYR A O 1
ATOM 677 N N . GLY A 1 85 ? -25.011 10.040 31.256 1.00 40.59 85 GLY A N 1
ATOM 678 C CA . GLY A 1 85 ? -25.775 11.181 30.754 1.00 40.59 85 GLY A CA 1
ATOM 679 C C . GLY A 1 85 ? -24.850 12.288 30.251 1.00 40.59 85 GLY A C 1
ATOM 680 O O . GLY A 1 85 ? -24.815 12.559 29.057 1.00 40.59 85 GLY A O 1
ATOM 681 N N . PHE A 1 86 ? -24.061 12.892 31.146 1.00 37.31 86 PHE A N 1
ATOM 682 C CA . PHE A 1 86 ? -23.051 13.911 30.828 1.00 37.31 86 PHE A CA 1
ATOM 683 C C . PHE A 1 86 ? -21.828 13.773 31.752 1.00 37.31 86 PHE A C 1
ATOM 685 O O . PHE A 1 86 ? -21.952 13.897 32.972 1.00 37.31 86 PHE A O 1
ATOM 692 N N . CYS A 1 87 ? -20.642 13.527 31.178 1.00 35.25 87 CYS A N 1
ATOM 693 C CA . CYS A 1 87 ? -19.381 13.417 31.919 1.00 35.25 87 CYS A CA 1
ATOM 694 C C . CYS A 1 87 ? -18.247 14.190 31.223 1.00 35.25 87 CYS A C 1
ATOM 696 O O . CYS A 1 87 ? -18.053 13.993 30.026 1.00 35.25 87 CYS A O 1
ATOM 698 N N . CYS A 1 88 ? -17.483 15.028 31.941 1.00 32.09 88 CYS A N 1
ATOM 699 C CA . CYS A 1 88 ? -16.361 15.771 31.334 1.00 32.09 88 CYS A CA 1
ATOM 700 C C . CYS A 1 88 ? -15.099 14.901 31.162 1.00 32.09 88 CYS A C 1
ATOM 702 O O . CYS A 1 88 ? -14.431 15.004 30.138 1.00 32.09 88 CYS A O 1
ATOM 704 N N . TYR A 1 89 ? -14.802 14.017 32.125 1.00 33.00 89 TYR A N 1
ATOM 705 C CA . TYR A 1 89 ? -13.732 13.009 32.054 1.00 33.00 89 TYR A CA 1
ATOM 706 C C . TYR A 1 89 ? -14.164 11.712 32.760 1.00 33.00 89 TYR A C 1
ATOM 708 O O . TYR A 1 89 ? -14.617 11.749 33.908 1.00 33.00 89 TYR A O 1
ATOM 716 N N . CYS A 1 90 ? -14.011 10.560 32.097 1.00 34.94 90 CYS A N 1
ATOM 717 C CA . CYS A 1 90 ? -14.362 9.243 32.638 1.00 34.94 90 CYS A CA 1
ATOM 718 C C . CYS A 1 90 ? -13.205 8.251 32.451 1.00 34.94 90 CYS A C 1
ATOM 720 O O . CYS A 1 90 ? -12.759 8.027 31.328 1.00 34.94 90 CYS A O 1
ATOM 722 N N . TYR A 1 91 ? -12.743 7.644 33.546 1.00 37.03 91 TYR A N 1
ATOM 723 C CA . TYR A 1 91 ? -11.681 6.638 33.558 1.00 37.03 91 TYR A CA 1
ATOM 724 C C . TYR A 1 91 ? -12.256 5.304 34.038 1.00 37.03 91 TYR A C 1
ATOM 726 O O . TYR A 1 91 ? -12.585 5.151 35.215 1.00 37.03 91 TYR A O 1
ATOM 734 N N . ILE A 1 92 ? -12.394 4.343 33.121 1.00 41.94 92 ILE A N 1
ATOM 735 C CA . ILE A 1 92 ? -12.937 3.007 33.399 1.00 41.94 92 ILE A CA 1
ATOM 736 C C . ILE A 1 92 ? -11.790 1.999 33.434 1.00 41.94 92 ILE A C 1
ATOM 738 O O . ILE A 1 92 ? -11.137 1.744 32.424 1.00 41.94 92 ILE A O 1
ATOM 742 N N . TRP A 1 93 ? -11.592 1.370 34.585 1.00 35.09 93 TRP A N 1
ATOM 743 C CA . TRP A 1 93 ? -10.736 0.205 34.758 1.00 35.09 93 TRP A CA 1
ATOM 744 C C . TRP A 1 93 ? -11.631 -1.034 34.815 1.00 35.09 93 TRP A C 1
ATOM 746 O O . TRP A 1 93 ? -12.495 -1.136 35.675 1.00 35.09 93 TRP A O 1
ATOM 756 N N . SER A 1 94 ? -11.482 -1.960 33.873 1.00 38.53 94 SER A N 1
ATOM 757 C CA . SER A 1 94 ? -12.183 -3.253 33.845 1.00 38.53 94 SER A CA 1
ATOM 758 C C . SER A 1 94 ? -11.210 -4.294 33.314 1.00 38.53 94 SER A C 1
ATOM 760 O O . SER A 1 94 ? -10.479 -3.954 32.392 1.00 38.53 94 SER A O 1
ATOM 762 N N . PRO A 1 95 ? -11.193 -5.555 33.778 1.00 35.75 95 PRO A N 1
ATOM 763 C CA . PRO A 1 95 ? -10.258 -6.551 33.263 1.00 35.75 95 PRO A CA 1
ATOM 764 C C . PRO A 1 95 ? -10.494 -6.843 31.783 1.00 35.75 95 PRO A C 1
ATOM 766 O O . PRO A 1 95 ? -9.541 -7.031 31.049 1.00 35.75 95 PRO A O 1
ATOM 769 N N . ILE A 1 96 ? -11.740 -6.780 31.298 1.00 42.16 96 ILE A N 1
ATOM 770 C CA . ILE A 1 96 ? -12.052 -6.918 29.863 1.00 42.16 96 ILE A CA 1
ATOM 771 C C . ILE A 1 96 ? -11.538 -5.702 29.080 1.00 42.16 96 ILE A C 1
ATOM 773 O O . ILE A 1 96 ? -11.011 -5.851 27.977 1.00 42.16 96 ILE A O 1
ATOM 777 N N . ALA A 1 97 ? -11.671 -4.497 29.645 1.00 43.25 97 ALA A N 1
ATOM 778 C CA . ALA A 1 97 ? -11.065 -3.297 29.075 1.00 43.25 97 ALA A CA 1
ATOM 779 C C . ALA A 1 97 ? -9.531 -3.361 29.140 1.00 43.25 97 ALA A C 1
ATOM 781 O O . ALA A 1 97 ? -8.882 -2.890 28.220 1.00 43.25 97 ALA A O 1
ATOM 782 N N . LEU A 1 98 ? -8.960 -4.003 30.160 1.00 45.56 98 LEU A N 1
ATOM 783 C CA . LEU A 1 98 ? -7.530 -4.201 30.362 1.00 45.56 98 LEU A CA 1
ATOM 784 C C . LEU A 1 98 ? -6.969 -5.241 29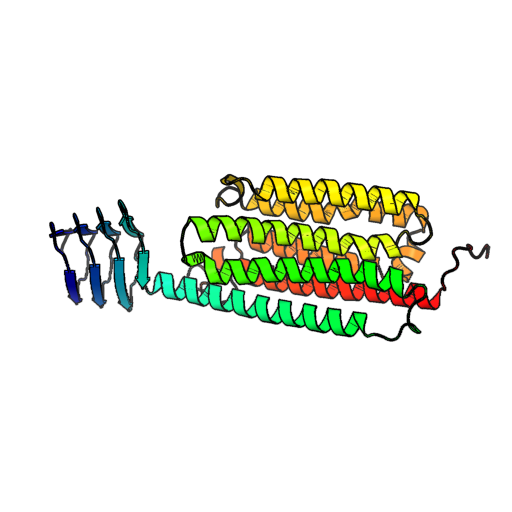.393 1.00 45.56 98 LEU A C 1
ATOM 786 O O . LEU A 1 98 ? -5.936 -4.981 28.806 1.00 45.56 98 LEU A O 1
ATOM 790 N N . PHE A 1 99 ? -7.668 -6.350 29.134 1.00 48.72 99 PHE A N 1
ATOM 791 C CA . PHE A 1 99 ? -7.296 -7.328 28.106 1.00 48.72 99 PHE A CA 1
ATOM 792 C C . PHE A 1 99 ? -7.394 -6.734 26.702 1.00 48.72 99 PHE A C 1
ATOM 794 O O . PHE A 1 99 ? -6.461 -6.876 25.922 1.00 48.72 99 PHE A O 1
ATOM 801 N N . LYS A 1 100 ? -8.478 -6.006 26.395 1.00 53.28 100 LYS A N 1
ATOM 802 C CA . LYS A 1 100 ? -8.611 -5.287 25.116 1.00 53.28 100 LYS A CA 1
ATOM 803 C C . LYS A 1 100 ? -7.605 -4.149 24.975 1.00 53.28 100 LYS A C 1
ATOM 805 O O . LYS A 1 100 ? -7.192 -3.855 23.863 1.00 53.28 100 LYS A O 1
ATOM 810 N N . SER A 1 101 ? -7.257 -3.478 26.068 1.00 54.53 101 SER A N 1
ATOM 811 C CA . SER A 1 101 ? -6.216 -2.451 26.081 1.00 54.53 101 SER A CA 1
ATOM 812 C C . SER A 1 101 ? -4.849 -3.101 25.890 1.00 54.53 101 SER A C 1
ATOM 814 O O . SER A 1 101 ? -4.086 -2.666 25.045 1.00 54.53 101 SER A O 1
ATOM 816 N N . PHE A 1 102 ? -4.574 -4.218 26.563 1.00 58.22 102 PHE A N 1
ATOM 817 C CA . PHE A 1 102 ? -3.317 -4.952 26.463 1.00 58.22 102 PHE A CA 1
ATOM 818 C C . PHE A 1 102 ? -3.094 -5.556 25.071 1.00 58.22 102 PHE A C 1
ATOM 820 O O . PHE A 1 102 ? -2.012 -5.395 24.516 1.00 58.22 102 PHE A O 1
ATOM 827 N N . SER A 1 103 ? -4.106 -6.182 24.461 1.00 58.34 103 SER A N 1
ATOM 828 C CA . SER A 1 103 ? -3.997 -6.686 23.085 1.00 58.34 103 SER A CA 1
ATOM 829 C C . SER A 1 103 ? -3.711 -5.556 22.088 1.00 58.34 103 SER A C 1
ATOM 831 O O . SER A 1 103 ? -2.833 -5.676 21.240 1.00 58.34 103 SER A O 1
ATOM 833 N N . ARG A 1 104 ? -4.355 -4.398 22.263 1.00 64.56 104 ARG A N 1
ATOM 834 C CA . ARG A 1 104 ? -4.100 -3.194 21.453 1.00 64.56 104 ARG A CA 1
ATOM 835 C C . ARG A 1 104 ? -2.745 -2.556 21.726 1.00 64.56 104 ARG A C 1
ATOM 837 O O . ARG A 1 104 ? -2.138 -2.016 20.809 1.00 64.56 104 ARG A O 1
ATOM 844 N N . VAL A 1 105 ? -2.251 -2.625 22.960 1.00 65.31 105 VAL A N 1
ATOM 845 C CA . VAL A 1 105 ? -0.891 -2.208 23.313 1.00 65.31 105 VAL A CA 1
ATOM 846 C C . VAL A 1 105 ? 0.112 -3.073 22.552 1.00 65.31 105 VAL A C 1
ATOM 848 O O . VAL A 1 105 ? 1.043 -2.524 21.973 1.00 65.31 105 VAL A O 1
ATOM 851 N N . VAL A 1 106 ? -0.095 -4.391 22.478 1.00 62.97 106 VAL A N 1
ATOM 852 C CA . VAL A 1 106 ? 0.754 -5.298 21.688 1.00 62.97 106 VAL A CA 1
ATOM 853 C C . VAL A 1 106 ? 0.731 -4.944 20.193 1.00 62.97 106 VAL A C 1
ATOM 855 O O . VAL A 1 106 ? 1.794 -4.872 19.570 1.00 62.97 106 VAL A O 1
ATOM 858 N N . GLU A 1 107 ? -0.444 -4.679 19.614 1.00 68.00 107 GLU A N 1
ATOM 859 C CA . GLU A 1 107 ? -0.569 -4.207 18.221 1.00 68.00 107 GLU A CA 1
ATOM 860 C C . GLU A 1 107 ? 0.190 -2.894 18.004 1.00 68.00 107 GLU A C 1
ATOM 862 O O . GLU A 1 107 ? 1.068 -2.810 17.145 1.00 68.00 107 GLU A O 1
ATOM 867 N N . SER A 1 108 ? -0.066 -1.906 18.863 1.00 71.50 108 SER A N 1
ATOM 868 C CA . SER A 1 108 ? 0.586 -0.603 18.807 1.00 71.50 108 SER A CA 1
ATOM 869 C C . SER A 1 108 ? 2.104 -0.714 18.905 1.00 71.50 108 SER A C 1
ATOM 871 O O . SER A 1 108 ? 2.810 -0.019 18.180 1.00 71.50 108 SER A O 1
ATOM 873 N N . HIS A 1 109 ? 2.636 -1.575 19.777 1.00 73.81 109 HIS A N 1
ATOM 874 C CA . HIS A 1 109 ? 4.081 -1.788 19.879 1.00 73.81 109 HIS A CA 1
ATOM 875 C C . HIS A 1 109 ? 4.633 -2.393 18.589 1.00 73.81 109 HIS A C 1
ATOM 877 O O . HIS A 1 109 ? 5.632 -1.900 18.068 1.00 73.81 109 HIS A O 1
ATOM 883 N N . THR A 1 110 ? 3.960 -3.412 18.045 1.00 77.00 110 THR A N 1
ATOM 884 C CA . THR A 1 110 ? 4.362 -4.071 16.792 1.00 77.00 110 THR A CA 1
ATOM 885 C C . THR A 1 110 ? 4.498 -3.046 15.668 1.00 77.00 110 THR A C 1
ATOM 887 O O . THR A 1 110 ? 5.547 -2.947 15.034 1.00 77.00 110 THR A O 1
ATOM 890 N N . GLU A 1 111 ? 3.479 -2.220 15.465 1.00 81.62 111 GLU A N 1
ATOM 891 C CA . GLU A 1 111 ? 3.479 -1.202 14.417 1.00 81.62 111 GLU A CA 1
ATOM 892 C C . GLU A 1 111 ? 4.429 -0.039 14.697 1.00 81.62 111 GLU A C 1
ATOM 894 O O . GLU A 1 111 ? 5.022 0.486 13.759 1.00 81.62 111 GLU A O 1
ATOM 899 N N . THR A 1 112 ? 4.638 0.338 15.962 1.00 79.75 112 THR A N 1
ATOM 900 C CA . THR A 1 112 ? 5.632 1.358 16.336 1.00 79.75 112 THR A CA 1
ATOM 901 C C . THR A 1 112 ? 7.039 0.892 15.965 1.00 79.75 112 THR A C 1
ATOM 903 O O . THR A 1 112 ? 7.779 1.627 15.310 1.00 79.75 112 THR A O 1
ATOM 906 N N . TYR A 1 113 ? 7.406 -0.347 16.315 1.00 82.50 113 TYR A N 1
ATOM 907 C CA . TYR A 1 113 ? 8.694 -0.924 15.922 1.00 82.50 113 TYR A CA 1
ATOM 908 C C . TYR A 1 113 ? 8.829 -1.018 14.401 1.00 82.50 113 TYR A C 1
ATOM 910 O O . TYR A 1 113 ? 9.887 -0.698 13.860 1.00 82.50 113 TYR A O 1
ATOM 918 N N . CYS A 1 114 ? 7.755 -1.380 13.695 1.00 88.62 114 CYS A N 1
ATOM 919 C CA . CYS A 1 114 ? 7.747 -1.403 12.233 1.00 88.62 114 CYS A CA 1
ATOM 920 C C . CYS A 1 114 ? 7.883 0.004 11.627 1.00 88.62 114 CYS A C 1
ATOM 922 O O . CYS A 1 114 ? 8.611 0.186 10.655 1.00 88.62 114 CYS A O 1
ATOM 924 N N . CYS A 1 115 ? 7.238 1.015 12.211 1.00 89.56 115 CYS A N 1
ATOM 925 C CA . CYS A 1 115 ? 7.353 2.407 11.788 1.00 89.56 115 CYS A CA 1
ATOM 926 C C . CYS A 1 115 ? 8.795 2.905 11.937 1.00 89.56 115 CYS A C 1
ATOM 928 O O . CYS A 1 115 ? 9.343 3.491 11.005 1.00 89.56 115 CYS A O 1
ATOM 930 N N . LEU A 1 116 ? 9.432 2.627 13.080 1.00 90.75 116 LEU A N 1
ATOM 931 C CA . LEU A 1 116 ? 10.843 2.941 13.309 1.00 90.75 116 LEU A CA 1
ATOM 932 C C . LEU A 1 116 ? 11.751 2.187 12.335 1.00 90.75 116 LEU A C 1
ATOM 934 O O . LEU A 1 116 ? 12.673 2.781 11.783 1.00 90.75 116 LEU A O 1
ATOM 938 N N . PHE A 1 117 ? 11.463 0.914 12.062 1.00 92.19 117 PHE A N 1
ATOM 939 C CA . PHE A 1 117 ? 12.189 0.131 11.066 1.00 92.19 117 PHE A CA 1
ATOM 940 C C . PHE A 1 117 ? 12.123 0.771 9.671 1.00 92.19 117 PHE A C 1
ATOM 942 O O . PHE A 1 117 ? 13.170 1.008 9.071 1.00 92.19 117 PHE A O 1
ATOM 949 N N . PHE A 1 118 ? 10.931 1.117 9.167 1.00 92.56 118 PHE A N 1
ATOM 950 C CA . PHE A 1 118 ? 10.781 1.774 7.861 1.00 92.56 118 PHE A CA 1
ATOM 951 C C . PHE A 1 118 ? 11.369 3.189 7.835 1.00 92.56 118 PHE A C 1
ATOM 953 O O . PHE A 1 118 ? 11.913 3.593 6.809 1.00 92.56 118 PHE A O 1
ATOM 960 N N . LEU A 1 119 ? 11.321 3.924 8.950 1.00 94.69 119 LEU A N 1
ATOM 961 C CA . LEU A 1 119 ? 11.972 5.226 9.085 1.00 94.69 119 LEU A CA 1
ATOM 962 C C . LEU A 1 119 ? 13.496 5.098 8.985 1.00 94.69 119 LEU A C 1
ATOM 964 O O . LEU A 1 119 ? 14.116 5.773 8.165 1.00 94.69 119 LEU A O 1
ATOM 968 N N . CYS A 1 120 ? 14.105 4.206 9.770 1.00 95.50 120 CYS A N 1
ATOM 969 C CA . CYS A 1 120 ? 15.540 3.940 9.716 1.00 95.50 120 CYS A CA 1
ATOM 970 C C . CYS A 1 120 ? 15.957 3.432 8.332 1.00 95.50 120 CYS A C 1
ATOM 972 O O . CYS A 1 120 ? 16.937 3.920 7.774 1.00 95.50 120 CYS A O 1
ATOM 974 N N . LEU A 1 121 ? 15.200 2.499 7.750 1.00 95.00 121 LEU A N 1
ATOM 975 C CA . LEU A 1 121 ? 15.451 1.970 6.411 1.00 95.00 121 LEU A CA 1
ATOM 976 C C . LEU A 1 121 ? 15.369 3.064 5.340 1.00 95.00 121 LEU A C 1
ATOM 978 O O . LEU A 1 121 ? 16.253 3.145 4.489 1.00 95.00 121 LEU A O 1
ATOM 982 N N . GLY A 1 122 ? 14.361 3.936 5.414 1.00 95.50 122 GLY A N 1
ATOM 983 C CA . GLY A 1 122 ? 14.201 5.075 4.515 1.00 95.50 122 GLY A CA 1
ATOM 984 C C . GLY A 1 122 ? 15.353 6.069 4.628 1.00 95.50 122 GLY A C 1
ATOM 985 O O . GLY A 1 122 ? 15.931 6.453 3.615 1.00 95.50 122 GLY A O 1
ATOM 986 N N . ILE A 1 123 ? 15.759 6.420 5.852 1.00 95.62 123 ILE A N 1
ATOM 987 C CA . ILE A 1 123 ? 16.923 7.280 6.106 1.00 95.62 123 ILE A CA 1
ATOM 988 C C . ILE A 1 123 ? 18.191 6.648 5.518 1.00 95.62 123 ILE A C 1
ATOM 990 O O . ILE A 1 123 ? 18.883 7.288 4.727 1.00 95.62 123 ILE A O 1
ATOM 994 N N . MET A 1 124 ? 18.467 5.377 5.830 1.00 95.75 124 MET A N 1
ATOM 995 C CA . MET A 1 124 ? 19.615 4.649 5.274 1.00 95.75 124 MET A CA 1
ATOM 996 C C . MET A 1 124 ? 19.594 4.633 3.740 1.00 95.75 124 MET A C 1
ATOM 998 O O . MET A 1 124 ? 20.637 4.803 3.110 1.00 95.75 124 MET A O 1
ATOM 1002 N N . TYR A 1 125 ? 18.416 4.483 3.126 1.00 94.81 125 TYR A N 1
ATOM 1003 C CA . TYR A 1 125 ? 18.264 4.538 1.674 1.00 94.81 125 TYR A CA 1
ATOM 1004 C C . TYR A 1 125 ? 18.611 5.921 1.105 1.00 94.81 125 TYR A C 1
ATOM 1006 O O . TYR A 1 125 ? 19.358 6.015 0.129 1.00 94.81 125 TYR A O 1
ATOM 1014 N N . MET A 1 126 ? 18.128 7.002 1.728 1.00 94.69 126 MET A N 1
ATOM 1015 C CA . MET A 1 126 ? 18.416 8.376 1.288 1.00 94.69 126 MET A CA 1
ATOM 1016 C C . MET A 1 126 ? 19.907 8.720 1.380 1.00 94.69 126 MET A C 1
ATOM 1018 O O . MET A 1 126 ? 20.428 9.429 0.514 1.00 94.69 126 MET A O 1
ATOM 1022 N N . PHE A 1 127 ? 20.607 8.167 2.373 1.00 96.00 127 PHE A N 1
ATOM 1023 C CA . PHE A 1 127 ? 22.053 8.322 2.547 1.00 96.00 127 PHE A CA 1
ATOM 1024 C C . PHE A 1 127 ? 22.902 7.365 1.695 1.00 96.00 127 PHE A C 1
ATOM 1026 O O . PHE A 1 127 ? 24.128 7.486 1.691 1.00 96.00 127 PHE A O 1
ATOM 1033 N N . ARG A 1 128 ? 22.299 6.452 0.917 1.00 95.75 128 ARG A N 1
ATOM 1034 C CA . ARG A 1 128 ? 23.049 5.615 -0.031 1.00 95.75 128 ARG A CA 1
ATOM 1035 C C . ARG A 1 128 ? 23.775 6.506 -1.049 1.00 95.75 128 ARG A C 1
ATOM 1037 O O . ARG A 1 128 ? 23.199 7.470 -1.561 1.00 95.75 128 ARG A O 1
ATOM 1044 N N . SER A 1 129 ? 25.034 6.180 -1.351 1.00 95.31 129 SER A N 1
ATOM 1045 C CA . SER A 1 129 ? 25.862 6.956 -2.283 1.00 95.31 129 SER A CA 1
ATOM 1046 C C . SER A 1 129 ? 25.206 7.092 -3.661 1.00 95.31 129 SER A C 1
ATOM 1048 O O . SER A 1 129 ? 24.670 6.125 -4.202 1.00 95.31 129 SER A O 1
ATOM 1050 N N . ASN A 1 130 ? 25.286 8.290 -4.244 1.00 95.00 130 ASN A N 1
ATOM 1051 C CA . ASN A 1 130 ? 24.682 8.601 -5.543 1.00 95.00 130 ASN A CA 1
ATOM 1052 C C . ASN A 1 130 ? 25.279 7.776 -6.699 1.00 95.00 130 ASN A C 1
ATOM 1054 O O . ASN A 1 130 ? 24.628 7.626 -7.722 1.00 95.00 130 ASN A O 1
ATOM 1058 N N . MET A 1 131 ? 26.471 7.193 -6.528 1.00 92.19 131 MET A N 1
ATOM 1059 C CA . MET A 1 131 ? 27.119 6.340 -7.539 1.00 92.19 131 MET A CA 1
ATOM 1060 C C . MET A 1 131 ? 26.352 5.046 -7.863 1.00 92.19 131 MET A C 1
ATOM 1062 O O . MET A 1 131 ? 26.629 4.430 -8.885 1.00 92.19 131 MET A O 1
ATOM 1066 N N . TYR A 1 132 ? 25.411 4.635 -7.004 1.00 92.06 132 TYR A N 1
ATOM 1067 C CA . TYR A 1 132 ? 24.602 3.418 -7.164 1.00 92.06 132 TYR A CA 1
ATOM 1068 C C . TYR A 1 132 ? 23.268 3.649 -7.892 1.00 92.06 132 TYR A C 1
ATOM 1070 O O . TYR A 1 132 ? 22.410 2.767 -7.884 1.00 92.06 132 TYR A O 1
ATOM 1078 N N . PHE A 1 133 ? 23.057 4.837 -8.459 1.00 93.81 133 PHE A N 1
ATOM 1079 C CA . PHE A 1 133 ? 21.806 5.235 -9.102 1.00 93.81 133 PHE A CA 1
ATOM 1080 C C . PHE A 1 133 ? 22.088 5.784 -10.498 1.00 93.81 133 PHE A C 1
ATOM 1082 O O . PHE A 1 133 ? 23.099 6.454 -10.704 1.00 93.81 133 PHE A O 1
ATOM 1089 N N . ALA A 1 134 ? 21.183 5.533 -11.443 1.00 91.62 134 ALA A N 1
ATOM 1090 C CA . ALA A 1 134 ? 21.273 6.104 -12.784 1.00 91.62 134 ALA A CA 1
ATOM 1091 C C . ALA A 1 134 ? 20.828 7.579 -12.777 1.00 91.62 134 ALA A C 1
ATOM 1093 O O . ALA A 1 134 ? 21.430 8.422 -13.437 1.00 91.62 134 ALA A O 1
ATOM 1094 N N . ALA A 1 135 ? 19.806 7.899 -11.978 1.00 92.88 135 ALA A N 1
ATOM 1095 C CA . ALA A 1 135 ? 19.264 9.238 -11.775 1.00 92.88 135 ALA A CA 1
ATOM 1096 C C . ALA A 1 135 ? 19.028 9.497 -10.268 1.00 92.88 135 ALA A C 1
ATOM 1098 O O . ALA A 1 135 ? 17.894 9.407 -9.787 1.00 92.88 135 ALA A O 1
ATOM 1099 N N . PRO A 1 136 ? 20.083 9.821 -9.488 1.00 94.06 136 PRO A N 1
ATOM 1100 C CA . PRO A 1 136 ? 20.043 9.779 -8.023 1.00 94.06 136 PRO A CA 1
ATOM 1101 C C . PRO A 1 136 ? 18.935 10.623 -7.392 1.00 94.06 136 PRO A C 1
ATOM 1103 O O . PRO A 1 136 ? 18.323 10.200 -6.415 1.00 94.06 136 PRO A O 1
ATOM 1106 N N . PHE A 1 137 ? 18.668 11.815 -7.932 1.00 94.94 137 PHE A N 1
ATOM 1107 C CA . PHE A 1 137 ? 17.635 12.698 -7.397 1.00 94.94 137 PHE A CA 1
ATOM 1108 C C . PHE A 1 137 ? 16.231 12.129 -7.636 1.00 94.94 137 PHE A C 1
ATOM 1110 O O . PHE A 1 137 ? 15.479 11.938 -6.683 1.00 94.94 137 PHE A O 1
ATOM 1117 N N . GLN A 1 138 ? 15.888 11.809 -8.888 1.00 95.06 138 GLN A N 1
ATOM 1118 C CA . GLN A 1 138 ? 14.569 11.281 -9.240 1.00 95.06 138 GLN A CA 1
ATOM 1119 C C . GLN A 1 138 ? 14.291 9.943 -8.548 1.00 95.06 138 GLN A C 1
ATOM 1121 O O . GLN A 1 138 ? 13.216 9.763 -7.979 1.00 95.06 138 GLN A O 1
ATOM 1126 N N . GLU A 1 139 ? 15.265 9.031 -8.545 1.00 95.75 139 GLU A N 1
ATOM 1127 C CA . GLU A 1 139 ? 15.130 7.703 -7.939 1.00 95.75 139 GLU A CA 1
ATOM 1128 C C . GLU A 1 139 ? 14.927 7.774 -6.418 1.00 95.75 139 GLU A C 1
ATOM 1130 O O . GLU A 1 139 ? 14.050 7.102 -5.866 1.00 95.75 139 GLU A O 1
ATOM 1135 N N . LYS A 1 140 ? 15.667 8.652 -5.727 1.00 97.12 140 LYS A N 1
ATOM 1136 C CA . LYS A 1 140 ? 15.467 8.886 -4.289 1.00 97.12 140 LYS A CA 1
ATOM 1137 C C . LYS A 1 140 ? 14.115 9.527 -3.992 1.00 97.12 140 LYS A C 1
ATOM 1139 O O . LYS A 1 140 ? 13.493 9.156 -3.003 1.00 97.12 140 LYS A O 1
ATOM 1144 N N . VAL A 1 141 ? 13.623 10.433 -4.839 1.00 97.75 141 VAL A N 1
ATOM 1145 C CA . VAL A 1 141 ? 12.288 11.030 -4.670 1.00 97.75 141 VAL A CA 1
ATOM 1146 C C . VAL A 1 141 ? 11.191 9.971 -4.794 1.00 97.75 141 VAL A C 1
ATOM 1148 O O . VAL A 1 141 ? 10.342 9.880 -3.909 1.00 97.75 141 VAL A O 1
ATOM 1151 N N . VAL A 1 142 ? 11.207 9.138 -5.841 1.00 97.50 142 VAL A N 1
ATOM 1152 C CA . VAL A 1 142 ? 10.134 8.146 -6.055 1.00 97.50 142 VAL A CA 1
ATOM 1153 C C . VAL A 1 142 ? 10.109 7.074 -4.967 1.00 97.50 142 VAL A C 1
ATOM 1155 O O . VAL A 1 142 ? 9.034 6.719 -4.488 1.00 97.50 142 VAL A O 1
ATO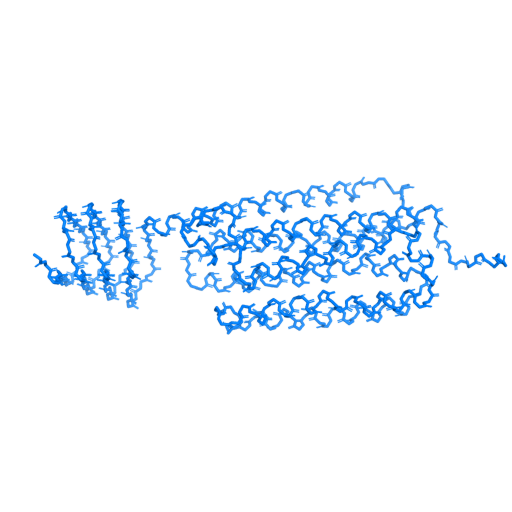M 1158 N N . ILE A 1 143 ? 11.273 6.607 -4.509 1.00 97.25 143 ILE A N 1
ATOM 1159 C CA . ILE A 1 143 ? 11.355 5.658 -3.391 1.00 97.25 143 ILE A CA 1
ATOM 1160 C C . ILE A 1 143 ? 11.042 6.348 -2.057 1.00 97.25 143 ILE A C 1
ATOM 1162 O O . ILE A 1 143 ? 10.407 5.757 -1.184 1.00 97.25 143 ILE A O 1
ATOM 1166 N N . GLY A 1 144 ? 11.409 7.620 -1.904 1.00 97.50 144 GLY A N 1
ATOM 1167 C CA . GLY A 1 144 ? 11.051 8.434 -0.745 1.00 97.50 144 GLY A CA 1
ATOM 1168 C C . GLY A 1 144 ? 9.542 8.589 -0.576 1.00 97.50 144 GLY A C 1
ATOM 1169 O O . GLY A 1 144 ? 9.051 8.489 0.544 1.00 97.50 144 GLY A O 1
ATOM 1170 N N . ILE A 1 145 ? 8.790 8.743 -1.670 1.00 98.25 145 ILE A N 1
ATOM 1171 C CA . ILE A 1 145 ? 7.321 8.799 -1.631 1.00 98.25 145 ILE A CA 1
ATOM 1172 C C . ILE A 1 145 ? 6.725 7.491 -1.086 1.00 98.25 145 ILE A C 1
ATOM 1174 O O . ILE A 1 145 ? 5.806 7.541 -0.266 1.00 98.25 145 ILE A O 1
ATOM 1178 N N . PHE A 1 146 ? 7.274 6.330 -1.461 1.00 98.19 146 PHE A N 1
ATOM 1179 C CA . PHE A 1 146 ? 6.886 5.050 -0.858 1.00 98.19 146 PHE A CA 1
ATOM 1180 C C . PHE A 1 146 ? 7.156 5.028 0.653 1.00 98.19 146 PHE A C 1
ATOM 1182 O O . PHE A 1 146 ? 6.256 4.701 1.427 1.00 98.19 146 PHE A O 1
ATOM 1189 N N . PHE A 1 147 ? 8.357 5.428 1.088 1.00 97.88 147 PHE A N 1
ATOM 1190 C CA . PHE A 1 147 ? 8.689 5.472 2.516 1.00 97.88 147 PHE A CA 1
ATOM 1191 C C . PHE A 1 147 ? 7.782 6.425 3.297 1.00 97.88 147 PHE A C 1
ATOM 1193 O O . PHE A 1 147 ? 7.322 6.061 4.374 1.00 97.88 147 PHE A O 1
ATOM 1200 N N . ILE A 1 148 ? 7.468 7.605 2.755 1.00 98.00 148 ILE A N 1
ATOM 1201 C CA . ILE A 1 148 ? 6.519 8.542 3.370 1.00 98.00 148 ILE A CA 1
ATOM 1202 C C . ILE A 1 148 ? 5.145 7.881 3.520 1.00 98.00 148 ILE A C 1
ATOM 1204 O O . ILE A 1 148 ? 4.569 7.929 4.604 1.00 98.00 148 ILE A O 1
ATOM 1208 N N . GLY A 1 149 ? 4.641 7.219 2.474 1.00 97.81 149 GLY A N 1
ATOM 1209 C CA . GLY A 1 149 ? 3.372 6.490 2.530 1.00 97.81 149 GLY A CA 1
ATOM 1210 C C . GLY A 1 149 ? 3.364 5.390 3.597 1.00 97.81 149 GLY A C 1
ATOM 1211 O O . GLY A 1 149 ? 2.424 5.306 4.386 1.00 97.81 149 GLY A O 1
ATOM 1212 N N . ALA A 1 150 ? 4.431 4.590 3.675 1.00 96.56 150 ALA A N 1
ATOM 1213 C CA . ALA A 1 150 ? 4.575 3.530 4.672 1.00 96.56 150 ALA A CA 1
ATOM 1214 C C . ALA A 1 150 ? 4.672 4.069 6.105 1.00 96.56 150 ALA A C 1
ATOM 1216 O O . ALA A 1 150 ? 3.975 3.580 6.994 1.00 96.56 150 ALA A O 1
ATOM 1217 N N . ILE A 1 151 ? 5.489 5.102 6.328 1.00 96.06 151 ILE A N 1
ATOM 1218 C CA . ILE A 1 151 ? 5.656 5.738 7.638 1.00 96.06 151 ILE A CA 1
ATOM 1219 C C . ILE A 1 151 ? 4.342 6.381 8.082 1.00 96.06 151 ILE A C 1
ATOM 1221 O O . ILE A 1 151 ? 3.951 6.181 9.226 1.00 96.06 151 ILE A O 1
ATOM 1225 N N . LEU A 1 152 ? 3.629 7.100 7.206 1.00 96.25 152 LEU A N 1
ATOM 1226 C CA . LEU A 1 152 ? 2.324 7.685 7.538 1.00 96.25 152 LEU A CA 1
ATOM 1227 C C . LEU A 1 152 ? 1.289 6.611 7.882 1.00 96.25 152 LEU A C 1
ATOM 1229 O O . LEU A 1 152 ? 0.594 6.747 8.885 1.00 96.25 152 LEU A O 1
ATOM 1233 N N . CYS A 1 153 ? 1.215 5.535 7.094 1.00 97.00 153 CYS A N 1
ATOM 1234 C CA . CYS A 1 153 ? 0.302 4.423 7.347 1.00 97.00 153 CYS A CA 1
ATOM 1235 C C . CYS A 1 153 ? 0.534 3.800 8.723 1.00 97.00 153 CYS A C 1
ATOM 1237 O O . CYS A 1 153 ? -0.387 3.730 9.533 1.00 97.00 153 CYS A O 1
ATOM 1239 N N . LEU A 1 154 ? 1.775 3.394 9.002 1.00 92.94 154 LEU A N 1
ATOM 1240 C CA . LEU A 1 154 ? 2.129 2.790 10.283 1.00 92.94 154 LEU A CA 1
ATOM 1241 C C . LEU A 1 154 ? 1.968 3.794 11.429 1.00 92.94 154 LEU A C 1
ATOM 1243 O O . LEU A 1 154 ? 1.471 3.416 12.483 1.00 92.94 154 LEU A O 1
ATOM 1247 N N . SER A 1 155 ? 2.312 5.073 11.219 1.00 91.62 155 SER A N 1
ATOM 1248 C CA . SER A 1 155 ? 2.155 6.123 12.234 1.00 91.62 155 SER A CA 1
ATOM 1249 C C . SER A 1 155 ? 0.709 6.318 12.652 1.00 91.62 155 SER A C 1
ATOM 1251 O O . SER A 1 155 ? 0.402 6.340 13.841 1.00 91.62 155 SER A O 1
ATOM 1253 N N . PHE A 1 156 ? -0.189 6.464 11.678 1.00 93.75 156 PHE A N 1
ATOM 1254 C CA . PHE A 1 156 ? -1.604 6.658 11.964 1.00 93.75 156 PHE A CA 1
ATOM 1255 C C . PHE A 1 156 ? -2.220 5.432 12.626 1.00 93.75 156 PHE A C 1
ATOM 1257 O O . PHE A 1 156 ? -3.026 5.595 13.542 1.00 93.75 156 PHE A O 1
ATOM 1264 N N . SER A 1 157 ? -1.789 4.237 12.225 1.00 92.06 157 SER A N 1
ATOM 1265 C CA . SER A 1 157 ? -2.269 2.990 12.802 1.00 92.06 157 SER A CA 1
ATOM 1266 C C . SER A 1 157 ? -1.836 2.828 14.268 1.00 92.06 157 SER A C 1
ATOM 1268 O O . SER A 1 157 ? -2.701 2.726 15.145 1.00 92.06 157 SER A O 1
ATOM 1270 N N . TRP A 1 158 ? -0.541 2.945 14.602 1.00 84.81 158 TRP A N 1
ATOM 1271 C CA . TRP A 1 158 ? -0.106 2.739 15.993 1.00 84.81 158 TRP A CA 1
ATOM 1272 C C . TRP A 1 158 ? -0.647 3.828 16.926 1.00 84.81 158 TRP A C 1
ATOM 1274 O O . TRP A 1 158 ? -1.059 3.537 18.055 1.00 84.81 158 TRP A O 1
ATOM 1284 N N . LEU A 1 159 ? -0.725 5.078 16.447 1.00 83.94 159 LEU A N 1
ATOM 1285 C CA . LEU A 1 159 ? -1.349 6.169 17.192 1.00 83.94 159 LEU A CA 1
ATOM 1286 C C . LEU A 1 159 ? -2.821 5.865 17.464 1.00 83.94 159 LEU A C 1
ATOM 1288 O O . LEU A 1 159 ? -3.258 5.991 18.606 1.00 83.94 159 LEU A O 1
ATOM 1292 N N . PHE A 1 160 ? -3.577 5.424 16.452 1.00 87.62 160 PHE A N 1
ATOM 1293 C CA . PHE A 1 160 ? -4.977 5.039 16.613 1.00 87.62 160 PHE A CA 1
ATOM 1294 C C . PHE A 1 160 ? -5.146 3.923 17.640 1.00 87.62 160 PHE A C 1
ATOM 1296 O O . PHE A 1 160 ? -5.954 4.070 18.556 1.00 87.62 160 PHE A O 1
ATOM 1303 N N . HIS A 1 161 ? -4.373 2.842 17.534 1.00 81.88 161 HIS A N 1
ATOM 1304 C CA . HIS A 1 161 ? -4.448 1.724 18.472 1.00 81.88 161 HIS A CA 1
ATOM 1305 C C . HIS A 1 161 ? -4.065 2.134 19.905 1.00 81.88 161 HIS A C 1
ATOM 1307 O O . HIS A 1 161 ? -4.674 1.632 20.853 1.00 81.88 161 HIS A O 1
ATOM 1313 N N . THR A 1 162 ? -3.160 3.108 20.068 1.00 77.12 162 THR A N 1
ATOM 1314 C CA . THR A 1 162 ? -2.815 3.708 21.370 1.00 77.12 162 THR A CA 1
ATOM 1315 C C . THR A 1 162 ? -3.964 4.531 21.956 1.00 77.12 162 THR A C 1
ATOM 1317 O O . THR A 1 162 ? -4.331 4.350 23.116 1.00 77.12 162 THR A O 1
ATOM 1320 N N . VAL A 1 163 ? -4.549 5.450 21.179 1.00 78.75 163 VAL A N 1
ATOM 1321 C CA . VAL A 1 163 ? -5.551 6.411 21.685 1.00 78.75 163 VAL A CA 1
ATOM 1322 C C . VAL A 1 163 ? -6.997 5.935 21.530 1.00 78.75 163 VAL A C 1
ATOM 1324 O O . VAL A 1 163 ? -7.931 6.650 21.894 1.00 78.75 163 VAL A O 1
ATOM 1327 N N . TYR A 1 164 ? -7.209 4.720 21.021 1.00 77.19 164 TYR A N 1
ATOM 1328 C CA . TYR A 1 164 ? -8.528 4.163 20.716 1.00 77.19 164 TYR A CA 1
ATOM 1329 C C . TYR A 1 164 ? -9.509 4.229 21.894 1.00 77.19 164 TYR A C 1
ATOM 1331 O O . TYR A 1 164 ? -10.702 4.461 21.692 1.00 77.19 164 TYR A O 1
ATOM 1339 N N . CYS A 1 165 ? -9.021 4.000 23.117 1.00 77.00 165 CYS A N 1
ATOM 1340 C CA . CYS A 1 165 ? -9.834 3.961 24.332 1.00 77.00 165 CYS A CA 1
ATOM 1341 C C . CYS A 1 165 ? -10.000 5.323 25.022 1.00 77.00 165 CYS A C 1
ATOM 1343 O O . CYS A 1 165 ? -10.587 5.371 26.098 1.00 77.00 165 CYS A O 1
ATOM 1345 N N . HIS A 1 166 ? -9.482 6.410 24.441 1.00 76.81 166 HIS A N 1
ATOM 1346 C CA . HIS A 1 166 ? -9.487 7.727 25.073 1.00 76.81 166 HIS A CA 1
ATOM 1347 C C . HIS A 1 166 ? -10.900 8.326 25.170 1.00 76.81 166 HIS A C 1
ATOM 1349 O O . HIS A 1 166 ? -11.424 8.555 26.255 1.00 76.81 166 HIS A O 1
ATOM 1355 N N . SER A 1 167 ? -11.529 8.604 24.029 1.00 78.25 167 SER A N 1
ATOM 1356 C CA . SER A 1 167 ? -12.902 9.111 23.944 1.00 78.25 167 SER A CA 1
ATOM 1357 C C . SER A 1 167 ? -13.478 8.812 22.564 1.00 78.25 167 SER A C 1
ATOM 1359 O O . SER A 1 167 ? -12.729 8.565 21.618 1.00 78.25 167 SER A O 1
ATOM 1361 N N . GLU A 1 168 ? -14.805 8.850 22.419 1.00 79.88 168 GLU A N 1
ATOM 1362 C CA . GLU A 1 168 ? -15.453 8.566 21.133 1.00 79.88 168 GLU A CA 1
ATOM 1363 C C . GLU A 1 168 ? -14.971 9.512 20.023 1.00 79.88 168 GLU A C 1
ATOM 1365 O O . GLU A 1 168 ? -14.673 9.064 18.918 1.00 79.88 168 GLU A O 1
ATOM 1370 N N . GLY A 1 169 ? -14.832 10.808 20.325 1.00 82.94 169 GLY A N 1
ATOM 1371 C CA . GLY A 1 169 ? -14.335 11.801 19.369 1.00 82.94 169 GLY A CA 1
ATOM 1372 C C . GLY A 1 169 ? -12.904 11.513 18.908 1.00 82.94 169 GLY A C 1
ATOM 1373 O O . GLY A 1 169 ? -12.642 11.499 17.706 1.00 82.94 169 GLY A O 1
ATOM 1374 N N . VAL A 1 170 ? -11.997 11.213 19.844 1.00 80.50 170 VAL A N 1
ATOM 1375 C CA . VAL A 1 170 ? -10.597 10.877 19.531 1.00 80.50 170 VAL A CA 1
ATOM 1376 C C . VAL A 1 170 ? -10.520 9.574 18.735 1.00 80.50 170 VAL A C 1
ATOM 1378 O O . VAL A 1 170 ? -9.893 9.540 17.679 1.00 80.50 170 VAL A O 1
ATOM 1381 N N . SER A 1 171 ? -11.229 8.531 19.171 1.00 84.12 171 SER A N 1
ATOM 1382 C CA . SER A 1 171 ? -11.298 7.246 18.466 1.00 84.12 171 SER A CA 1
ATOM 1383 C C . SER A 1 171 ? -11.816 7.415 17.035 1.00 84.12 171 SER A C 1
ATOM 1385 O O . SER A 1 171 ? -11.240 6.877 16.091 1.00 84.12 171 SER A O 1
ATOM 1387 N N . ARG A 1 172 ? -12.852 8.242 16.839 1.00 87.88 172 ARG A N 1
ATOM 1388 C CA . ARG A 1 172 ? -13.416 8.526 15.517 1.00 87.88 172 ARG A CA 1
ATOM 1389 C C . ARG A 1 172 ? -12.412 9.236 14.612 1.00 87.88 172 ARG A C 1
ATOM 1391 O O . ARG A 1 172 ? -12.236 8.803 13.478 1.00 87.88 172 ARG A O 1
ATOM 1398 N N . VAL A 1 173 ? -11.735 10.278 15.094 1.00 92.31 173 VAL A N 1
ATOM 1399 C CA . VAL A 1 173 ? -10.723 11.008 14.308 1.00 92.31 173 VAL A CA 1
ATOM 1400 C C . VAL A 1 173 ? -9.573 10.086 13.907 1.00 92.31 173 VAL A C 1
ATOM 1402 O O . VAL A 1 173 ? -9.257 9.980 12.724 1.00 92.31 173 VAL A O 1
ATOM 1405 N N . PHE A 1 174 ? -8.990 9.365 14.863 1.00 90.19 174 PHE A N 1
ATOM 1406 C CA . PHE A 1 174 ? -7.844 8.507 14.577 1.00 90.19 174 PHE A CA 1
ATOM 1407 C C . PHE A 1 174 ? -8.215 7.273 13.742 1.00 90.19 174 PHE A C 1
ATOM 1409 O O . PHE A 1 174 ? -7.404 6.850 12.930 1.00 90.19 174 PHE A O 1
ATOM 1416 N N . SER A 1 175 ? -9.452 6.763 13.825 1.00 91.94 175 SER A N 1
ATOM 1417 C CA . SER A 1 175 ? -9.914 5.695 12.919 1.00 91.94 175 SER A CA 1
ATOM 1418 C C . SER A 1 175 ? -9.951 6.143 11.454 1.00 91.94 175 SER A C 1
ATOM 1420 O O . SER A 1 175 ? -9.626 5.370 10.556 1.00 91.94 175 SER A O 1
ATOM 1422 N N . LYS A 1 176 ? -10.304 7.411 11.197 1.00 95.00 176 LYS A N 1
ATOM 1423 C CA . LYS A 1 176 ? -10.292 7.984 9.844 1.00 95.00 176 LYS A CA 1
ATOM 1424 C C . LYS A 1 176 ? -8.867 8.161 9.331 1.00 95.00 176 LYS A C 1
ATOM 1426 O O . LYS A 1 176 ? -8.616 7.925 8.148 1.00 95.00 176 LYS A O 1
ATOM 1431 N N . LEU A 1 177 ? -7.940 8.559 10.207 1.00 94.75 177 LEU A N 1
ATOM 1432 C CA . LEU A 1 177 ? -6.516 8.661 9.879 1.00 94.75 177 LEU A CA 1
ATOM 1433 C C . LEU A 1 177 ? -5.907 7.289 9.576 1.00 94.75 177 LEU A C 1
ATOM 1435 O O . LEU A 1 177 ? -5.227 7.163 8.564 1.00 94.75 177 LEU A O 1
ATOM 1439 N N . ASP A 1 178 ? -6.211 6.270 10.380 1.00 95.31 178 ASP A N 1
ATOM 1440 C CA . ASP A 1 178 ? -5.766 4.888 10.170 1.00 95.31 178 ASP A CA 1
ATOM 1441 C C . ASP A 1 178 ? -6.181 4.367 8.780 1.00 95.31 178 ASP A C 1
ATOM 1443 O O . ASP A 1 178 ? -5.345 3.990 7.956 1.00 95.31 178 ASP A O 1
ATOM 1447 N N . TYR A 1 179 ? -7.464 4.501 8.429 1.00 95.12 179 TYR A N 1
ATOM 1448 C CA . TYR A 1 179 ? -7.953 4.134 7.094 1.00 95.12 179 TYR A CA 1
ATOM 1449 C C . TYR A 1 179 ? -7.320 4.960 5.966 1.00 95.12 179 TYR A C 1
ATOM 1451 O O . TYR A 1 179 ? -7.018 4.424 4.899 1.00 95.12 179 TYR A O 1
ATOM 1459 N N . SER A 1 180 ? -7.079 6.253 6.192 1.00 97.00 180 SER A N 1
ATOM 1460 C CA . SER A 1 180 ? -6.388 7.105 5.213 1.00 97.00 180 SER A CA 1
ATOM 1461 C C . SER A 1 180 ? -4.930 6.676 5.021 1.00 97.00 180 SER A C 1
ATOM 1463 O O . SER A 1 180 ? -4.408 6.742 3.910 1.00 97.00 180 SER A O 1
ATOM 1465 N N . GLY A 1 181 ? -4.292 6.181 6.084 1.00 97.38 181 GLY A N 1
ATOM 1466 C CA . GLY A 1 181 ? -2.951 5.609 6.074 1.00 97.38 181 GLY A CA 1
ATOM 1467 C C . GLY A 1 181 ? -2.801 4.481 5.057 1.00 97.38 181 GLY A C 1
ATOM 1468 O O . GLY A 1 181 ? -1.865 4.501 4.258 1.00 97.38 181 GLY A O 1
ATOM 1469 N N . ILE A 1 182 ? -3.769 3.561 5.006 1.00 97.12 182 ILE A N 1
ATOM 1470 C CA . ILE A 1 182 ? -3.779 2.451 4.038 1.00 97.12 182 ILE A CA 1
ATOM 1471 C C . ILE A 1 182 ? -3.745 2.986 2.597 1.00 97.12 182 ILE A C 1
ATOM 1473 O O . ILE A 1 182 ? -2.978 2.494 1.767 1.00 97.12 182 ILE A O 1
ATOM 1477 N N . ALA A 1 183 ? -4.528 4.027 2.293 1.00 97.75 183 ALA A N 1
ATOM 1478 C CA . ALA A 1 183 ? -4.524 4.649 0.969 1.00 97.75 183 ALA A CA 1
ATOM 1479 C C . ALA A 1 183 ? -3.178 5.319 0.645 1.00 97.75 183 ALA A C 1
ATOM 1481 O O . ALA A 1 183 ? -2.677 5.145 -0.467 1.00 97.75 183 ALA A O 1
ATOM 1482 N N . PHE A 1 184 ? -2.559 6.022 1.602 1.00 98.12 184 PHE A N 1
ATOM 1483 C CA . PHE A 1 184 ? -1.231 6.620 1.415 1.00 98.12 184 PHE A CA 1
ATOM 1484 C C . PHE A 1 184 ? -0.152 5.574 1.129 1.00 98.12 184 PHE A C 1
ATOM 1486 O O . PHE A 1 184 ? 0.664 5.783 0.231 1.00 98.12 184 PHE A O 1
ATOM 1493 N N . LEU A 1 185 ? -0.160 4.442 1.839 1.00 97.88 185 LEU A N 1
ATOM 1494 C CA . LEU A 1 185 ? 0.768 3.342 1.574 1.00 97.88 185 LEU A CA 1
ATOM 1495 C C . LEU A 1 185 ? 0.568 2.771 0.165 1.00 97.88 185 LEU A C 1
ATOM 1497 O O . LEU A 1 185 ? 1.549 2.597 -0.558 1.00 97.88 185 LEU A O 1
ATOM 1501 N N . ILE A 1 186 ? -0.676 2.510 -0.251 1.00 97.81 186 ILE A N 1
ATOM 1502 C CA . ILE A 1 186 ? -0.950 1.960 -1.587 1.00 97.81 186 ILE A CA 1
ATOM 1503 C C . ILE A 1 186 ? -0.525 2.955 -2.672 1.00 97.81 186 ILE A C 1
ATOM 1505 O O . ILE A 1 186 ? 0.251 2.595 -3.552 1.00 97.81 186 ILE A O 1
ATOM 1509 N N . MET A 1 187 ? -0.956 4.217 -2.584 1.00 98.31 187 MET A N 1
ATOM 1510 C CA . MET A 1 187 ? -0.556 5.260 -3.536 1.00 98.31 187 MET A CA 1
ATOM 1511 C C . MET A 1 187 ? 0.967 5.405 -3.602 1.00 98.31 187 MET A C 1
ATOM 1513 O O . MET A 1 187 ? 1.536 5.402 -4.691 1.00 98.31 187 MET A O 1
ATOM 1517 N N . GLY A 1 188 ? 1.632 5.478 -2.445 1.00 98.00 188 GLY A N 1
ATOM 1518 C CA . GLY A 1 188 ? 3.084 5.611 -2.356 1.00 98.00 188 GLY A CA 1
ATOM 1519 C C . GLY A 1 188 ? 3.832 4.428 -2.969 1.00 98.00 188 GLY A C 1
ATOM 1520 O O . GLY A 1 188 ? 4.850 4.634 -3.621 1.00 98.00 188 GLY A O 1
ATOM 1521 N N . SER A 1 189 ? 3.301 3.210 -2.835 1.00 97.19 189 SER A N 1
ATOM 1522 C CA . SER A 1 189 ? 3.875 1.987 -3.419 1.00 97.19 189 SER A CA 1
ATOM 1523 C C . SER A 1 189 ? 3.798 1.968 -4.952 1.00 97.19 189 SER A C 1
ATOM 1525 O O . SER A 1 189 ? 4.695 1.466 -5.627 1.00 97.19 189 SER A O 1
ATOM 1527 N N . PHE A 1 190 ? 2.760 2.562 -5.545 1.00 97.50 190 PHE A N 1
ATOM 1528 C CA . PHE A 1 190 ? 2.647 2.629 -7.006 1.00 97.50 190 PHE A CA 1
ATOM 1529 C C . PHE A 1 190 ? 3.701 3.548 -7.634 1.00 97.50 190 PHE A C 1
ATOM 1531 O O . PHE A 1 190 ? 4.107 3.302 -8.768 1.00 97.50 190 PHE A O 1
ATOM 1538 N N . VAL A 1 191 ? 4.170 4.580 -6.923 1.00 98.12 191 VAL A N 1
ATOM 1539 C CA . VAL A 1 191 ? 5.082 5.590 -7.482 1.00 98.12 191 VAL A CA 1
ATOM 1540 C C . VAL A 1 191 ? 6.421 5.011 -7.963 1.00 98.12 191 VAL A C 1
ATOM 1542 O O . VAL A 1 191 ? 6.699 5.131 -9.161 1.00 98.12 191 VAL A O 1
ATOM 1545 N N . PRO A 1 192 ? 7.254 4.364 -7.120 1.00 96.88 192 PRO A N 1
ATOM 1546 C CA . PRO A 1 192 ? 8.521 3.798 -7.581 1.00 96.88 192 PRO A CA 1
ATOM 1547 C C . PRO A 1 192 ? 8.299 2.644 -8.564 1.00 96.88 192 PRO A C 1
ATOM 1549 O O . PRO A 1 192 ? 9.014 2.532 -9.557 1.00 96.88 192 PRO A O 1
ATOM 1552 N N . TRP A 1 193 ? 7.275 1.817 -8.346 1.00 95.62 193 TRP A N 1
ATOM 1553 C CA . TRP A 1 193 ? 6.977 0.689 -9.223 1.00 95.62 193 TRP A CA 1
ATOM 1554 C C . TRP A 1 193 ? 6.618 1.133 -10.650 1.00 95.62 193 TRP A C 1
ATOM 1556 O O . TRP A 1 193 ? 7.227 0.652 -11.607 1.00 95.62 193 TRP A O 1
ATOM 1566 N N . LEU A 1 194 ? 5.703 2.095 -10.816 1.00 95.81 194 LEU A N 1
ATOM 1567 C CA . LEU A 1 194 ? 5.358 2.652 -12.130 1.00 95.81 194 LEU A CA 1
ATOM 1568 C C . LEU A 1 194 ? 6.527 3.420 -12.751 1.00 95.81 194 LEU A C 1
ATOM 1570 O O . LEU A 1 194 ? 6.690 3.389 -13.970 1.00 95.81 194 LEU A O 1
ATOM 1574 N N . TYR A 1 195 ? 7.348 4.088 -11.932 1.00 95.81 195 TYR A N 1
ATOM 1575 C CA . TYR A 1 195 ? 8.537 4.789 -12.409 1.00 95.81 195 TYR A CA 1
ATOM 1576 C C . TYR A 1 195 ? 9.518 3.853 -13.114 1.00 95.81 195 TYR A C 1
ATOM 1578 O O . TYR A 1 195 ? 9.926 4.161 -14.232 1.00 95.81 195 TYR A O 1
ATOM 1586 N N . TYR A 1 196 ? 9.854 2.714 -12.502 1.00 93.19 196 TYR A N 1
ATOM 1587 C CA . TYR A 1 196 ? 1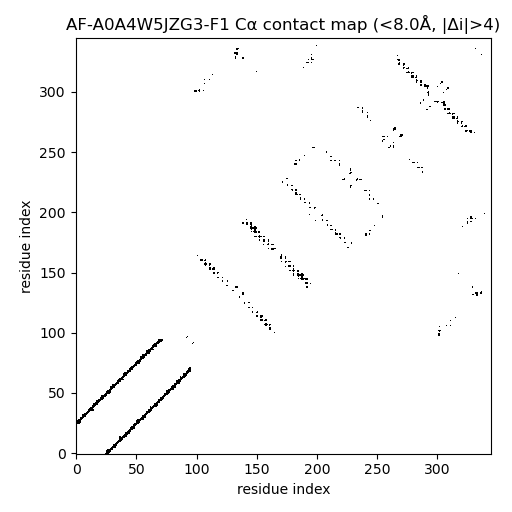0.788 1.757 -13.098 1.00 93.19 196 TYR A CA 1
ATOM 1588 C C . TYR A 1 196 ? 10.155 0.904 -14.204 1.00 93.19 196 TYR A C 1
ATOM 1590 O O . TYR A 1 196 ? 10.824 0.630 -15.198 1.00 93.19 196 TYR A O 1
ATOM 1598 N N . SER A 1 197 ? 8.878 0.525 -14.070 1.00 91.50 197 SER A N 1
ATOM 1599 C CA . SER A 1 197 ? 8.178 -0.281 -15.087 1.00 91.50 197 SER A CA 1
ATOM 1600 C C . SER A 1 197 ? 8.013 0.497 -16.389 1.00 91.50 197 SER A C 1
ATOM 1602 O O . SER A 1 197 ? 8.366 0.031 -17.459 1.00 91.50 197 SER A O 1
ATOM 1604 N N . PHE A 1 198 ? 7.543 1.739 -16.303 1.00 93.31 198 PHE A N 1
ATOM 1605 C CA . PHE A 1 198 ? 7.328 2.599 -17.464 1.00 93.31 198 PHE A CA 1
ATOM 1606 C C . PHE A 1 198 ? 8.434 3.652 -17.579 1.00 93.31 198 PHE A C 1
ATOM 1608 O O . PHE A 1 198 ? 8.175 4.813 -17.900 1.00 93.31 198 PHE A O 1
ATOM 1615 N N . TYR A 1 199 ? 9.680 3.263 -17.285 1.00 91.88 199 TYR A N 1
ATOM 1616 C CA . TYR A 1 199 ? 10.819 4.186 -17.250 1.00 91.88 199 TYR A CA 1
ATOM 1617 C C . TYR A 1 199 ? 10.988 4.930 -18.581 1.00 91.88 199 TYR A C 1
ATOM 1619 O O . TYR A 1 199 ? 11.069 6.160 -18.584 1.00 91.88 199 TYR A O 1
ATOM 1627 N N . CYS A 1 200 ? 10.935 4.182 -19.689 1.00 91.25 200 CYS A N 1
ATOM 1628 C CA . CYS A 1 200 ? 11.077 4.683 -21.059 1.00 91.25 200 CYS A CA 1
ATOM 1629 C C . CYS A 1 200 ? 9.757 5.133 -21.707 1.00 91.25 200 CYS A C 1
ATOM 1631 O O . CYS A 1 200 ? 9.770 5.727 -22.779 1.00 91.25 200 CYS A O 1
ATOM 1633 N N . SER A 1 201 ? 8.624 4.921 -21.033 1.00 93.12 201 SER A N 1
ATOM 1634 C CA . SER A 1 201 ? 7.286 5.230 -21.545 1.00 93.12 201 SER A CA 1
ATOM 1635 C C . SER A 1 201 ? 6.582 6.241 -20.625 1.00 93.12 201 SER A C 1
ATOM 1637 O O . SER A 1 201 ? 5.765 5.863 -19.781 1.00 93.12 201 SER A O 1
ATOM 1639 N N . PRO A 1 202 ? 6.871 7.553 -20.751 1.00 93.50 202 PRO A N 1
ATOM 1640 C CA . PRO A 1 202 ? 6.410 8.564 -19.795 1.00 93.50 202 PRO A CA 1
ATOM 1641 C C . PRO A 1 202 ? 4.889 8.780 -19.801 1.00 93.50 202 PRO A C 1
ATOM 1643 O O . PRO A 1 202 ? 4.319 9.077 -18.751 1.00 93.50 202 PRO A O 1
ATOM 1646 N N . ASN A 1 203 ? 4.228 8.607 -20.949 1.00 96.19 203 ASN A N 1
ATOM 1647 C CA . ASN A 1 203 ? 2.781 8.793 -21.087 1.00 96.19 203 ASN A CA 1
ATOM 1648 C C . ASN A 1 203 ? 1.965 7.782 -20.256 1.00 96.19 203 ASN A C 1
ATOM 1650 O O . ASN A 1 203 ? 1.200 8.226 -19.395 1.00 96.19 203 ASN A O 1
ATOM 1654 N N . PRO A 1 204 ? 2.123 6.448 -20.421 1.00 96.19 204 PRO A N 1
ATOM 1655 C CA . PRO A 1 204 ? 1.396 5.488 -19.588 1.00 96.19 204 PRO A CA 1
ATOM 1656 C C . PRO A 1 204 ? 1.753 5.631 -18.106 1.00 96.19 204 PRO A C 1
ATOM 1658 O O . PRO A 1 204 ? 0.858 5.572 -17.264 1.00 96.19 204 PRO A O 1
ATOM 1661 N N . ARG A 1 205 ? 3.021 5.925 -17.776 1.00 96.69 205 ARG A N 1
ATOM 1662 C CA . ARG A 1 205 ? 3.439 6.219 -16.398 1.00 96.69 205 ARG A CA 1
ATOM 1663 C C . ARG A 1 205 ? 2.593 7.326 -15.769 1.00 96.69 205 ARG A C 1
ATOM 1665 O O . ARG A 1 205 ? 2.062 7.142 -14.677 1.00 96.69 205 ARG A O 1
ATOM 1672 N N . LEU A 1 206 ? 2.466 8.467 -16.450 1.00 97.50 206 LEU A N 1
ATOM 1673 C CA . LEU A 1 206 ? 1.710 9.611 -15.944 1.00 97.50 206 LEU A CA 1
ATOM 1674 C C . LEU A 1 206 ? 0.218 9.287 -15.806 1.00 97.50 206 LEU A C 1
ATOM 1676 O O . LEU A 1 206 ? -0.372 9.597 -14.774 1.00 97.50 206 LEU A O 1
ATOM 1680 N N . ILE A 1 207 ? -0.376 8.628 -16.804 1.00 98.19 207 ILE A N 1
ATOM 1681 C CA . ILE A 1 207 ? -1.793 8.235 -16.776 1.00 98.19 207 ILE A CA 1
ATOM 1682 C C . ILE A 1 207 ? -2.078 7.360 -15.551 1.00 98.19 207 ILE A C 1
ATOM 1684 O O . ILE A 1 207 ? -2.993 7.657 -14.785 1.00 98.19 207 ILE A O 1
ATOM 1688 N N . TYR A 1 208 ? -1.275 6.319 -15.318 1.00 98.19 208 TYR A N 1
ATOM 1689 C CA . TYR A 1 208 ? -1.491 5.418 -14.186 1.00 98.19 208 TYR A CA 1
ATOM 1690 C C . TYR A 1 208 ? -1.236 6.080 -12.830 1.00 98.19 208 TYR A C 1
ATOM 1692 O O . TYR A 1 208 ? -1.969 5.797 -11.882 1.00 98.19 208 TYR A O 1
ATOM 1700 N N . LEU A 1 209 ? -0.271 7.002 -12.740 1.00 98.00 209 LEU A N 1
ATOM 1701 C CA . LEU A 1 209 ? -0.063 7.812 -11.535 1.00 98.00 209 LEU A CA 1
ATOM 1702 C C . LEU A 1 209 ? -1.274 8.704 -11.230 1.00 98.00 209 LEU A C 1
ATOM 1704 O O . LEU A 1 209 ? -1.715 8.777 -10.086 1.00 98.00 209 LEU A O 1
ATOM 1708 N N . VAL A 1 210 ? -1.854 9.352 -12.241 1.00 98.31 210 VAL A N 1
ATOM 1709 C CA . VAL A 1 210 ? -3.064 10.168 -12.060 1.00 98.31 210 VAL A CA 1
ATOM 1710 C C . VAL A 1 210 ? -4.246 9.298 -11.631 1.00 98.31 210 VAL A C 1
ATOM 1712 O O . VAL A 1 210 ? -4.947 9.645 -10.681 1.00 98.31 210 VAL A O 1
ATOM 1715 N N . VAL A 1 211 ? -4.442 8.143 -12.274 1.00 98.19 211 VAL A N 1
ATOM 1716 C CA . VAL A 1 211 ? -5.529 7.212 -11.938 1.00 98.19 211 VAL A CA 1
ATOM 1717 C C . VAL A 1 211 ? -5.414 6.715 -10.496 1.00 98.19 211 VAL A C 1
ATOM 1719 O O . VAL A 1 211 ? -6.396 6.797 -9.758 1.00 98.19 211 VAL A O 1
ATOM 1722 N N . VAL A 1 212 ? -4.236 6.256 -10.051 1.00 98.06 212 VAL A N 1
ATOM 1723 C CA . VAL A 1 212 ? -4.072 5.775 -8.666 1.00 98.06 212 VAL A CA 1
ATOM 1724 C C . VAL A 1 212 ? -4.260 6.900 -7.647 1.00 98.06 212 VAL A C 1
ATOM 1726 O O . VAL A 1 212 ? -4.845 6.666 -6.592 1.00 98.06 212 VAL A O 1
ATOM 1729 N N . CYS A 1 213 ? -3.862 8.135 -7.971 1.00 97.88 213 CYS A N 1
ATOM 1730 C CA . CYS A 1 213 ? -4.130 9.295 -7.124 1.00 97.88 213 CYS A CA 1
ATOM 1731 C C . CYS A 1 213 ? -5.629 9.588 -7.000 1.00 97.88 213 CYS A C 1
ATOM 1733 O O . CYS A 1 213 ? -6.112 9.790 -5.889 1.00 97.88 213 CYS A O 1
ATOM 1735 N N . ILE A 1 214 ? -6.385 9.567 -8.103 1.00 98.38 214 ILE A N 1
ATOM 1736 C CA . ILE A 1 214 ? -7.842 9.781 -8.075 1.00 98.38 214 ILE A CA 1
ATOM 1737 C C . ILE A 1 214 ? -8.531 8.686 -7.253 1.00 98.38 214 ILE A C 1
ATOM 1739 O O . ILE A 1 214 ? -9.359 8.987 -6.389 1.00 98.38 214 ILE A O 1
ATOM 1743 N N . LEU A 1 215 ? -8.177 7.419 -7.486 1.00 98.25 215 LEU A N 1
ATOM 1744 C CA . LEU A 1 215 ? -8.742 6.288 -6.748 1.00 98.25 215 LEU A CA 1
ATOM 1745 C C . LEU A 1 215 ? -8.378 6.344 -5.258 1.00 98.25 215 LEU A C 1
ATOM 1747 O O . LEU A 1 215 ? -9.238 6.125 -4.406 1.00 98.25 215 LEU A O 1
ATOM 1751 N N . GLY A 1 216 ? -7.131 6.685 -4.931 1.00 98.06 216 GLY A N 1
ATOM 1752 C CA . GLY A 1 216 ? -6.658 6.802 -3.556 1.00 98.06 216 GLY A CA 1
ATOM 1753 C C . GLY A 1 216 ? -7.303 7.962 -2.799 1.00 98.06 216 GLY A C 1
ATOM 1754 O O . GLY A 1 216 ? -7.790 7.766 -1.688 1.00 98.06 216 GLY A O 1
ATOM 1755 N N . VAL A 1 217 ? -7.426 9.141 -3.418 1.00 98.06 217 VAL A N 1
ATOM 1756 C CA . VAL A 1 217 ? -8.169 10.277 -2.842 1.00 98.06 217 VAL A CA 1
ATOM 1757 C C . VAL A 1 217 ? -9.640 9.914 -2.639 1.00 98.06 217 VAL A C 1
ATOM 1759 O O . VAL A 1 217 ? -10.202 10.207 -1.586 1.00 98.06 217 VAL A O 1
ATOM 1762 N N . SER A 1 218 ? -10.255 9.208 -3.589 1.00 97.81 218 SER A N 1
ATOM 1763 C CA . SER A 1 218 ? -11.631 8.719 -3.441 1.00 97.81 218 SER A CA 1
ATOM 1764 C C . SER A 1 218 ? -11.768 7.758 -2.252 1.00 97.81 218 SER A C 1
ATOM 1766 O O . SER A 1 218 ? -12.702 7.888 -1.461 1.00 97.81 218 SER A O 1
ATOM 1768 N N . ALA A 1 219 ? -10.812 6.841 -2.062 1.00 97.62 219 ALA A N 1
ATOM 1769 C CA . ALA A 1 219 ? -10.779 5.943 -0.907 1.00 97.62 219 ALA A CA 1
ATOM 1770 C C . ALA A 1 219 ? -10.596 6.702 0.422 1.00 97.62 219 ALA A C 1
ATOM 1772 O O . ALA A 1 219 ? -11.253 6.368 1.411 1.00 97.62 219 ALA A O 1
ATOM 1773 N N . ILE A 1 220 ? -9.770 7.756 0.448 1.00 97.62 220 ILE A N 1
ATOM 1774 C CA . ILE A 1 220 ? -9.608 8.637 1.617 1.00 97.62 220 ILE A CA 1
ATOM 1775 C C . ILE A 1 220 ? -10.924 9.351 1.936 1.00 97.62 220 ILE A C 1
ATOM 1777 O O . ILE A 1 220 ? -11.334 9.355 3.096 1.00 97.62 220 ILE A O 1
ATOM 1781 N N . ILE A 1 221 ? -11.612 9.905 0.930 1.00 97.12 221 ILE A N 1
ATOM 1782 C CA . ILE A 1 221 ? -12.906 10.587 1.096 1.00 97.12 221 ILE A CA 1
ATOM 1783 C C . ILE A 1 221 ? -13.949 9.629 1.680 1.00 97.12 221 ILE A C 1
ATOM 1785 O O . ILE A 1 221 ? -14.589 9.959 2.677 1.00 97.12 221 ILE A O 1
ATOM 1789 N N . VAL A 1 222 ? -14.076 8.421 1.120 1.00 95.69 222 VAL A N 1
ATOM 1790 C CA . VAL A 1 222 ? -14.985 7.385 1.645 1.00 95.69 222 VAL A CA 1
ATOM 1791 C C . VAL A 1 222 ? -14.620 7.010 3.085 1.00 95.69 222 VAL A C 1
ATOM 1793 O O . VAL A 1 222 ? -15.506 6.826 3.922 1.00 95.69 222 VAL A O 1
ATOM 1796 N N . SER A 1 223 ? -13.325 6.969 3.406 1.00 94.44 223 SER A N 1
ATOM 1797 C CA . SER A 1 223 ? -12.833 6.687 4.759 1.00 94.44 223 SER A CA 1
ATOM 1798 C C . SER A 1 223 ? -13.188 7.774 5.778 1.00 94.44 223 SER A C 1
ATOM 1800 O O . SER A 1 223 ? -13.216 7.489 6.974 1.00 94.44 223 SER A O 1
ATOM 1802 N N . GLN A 1 224 ? -13.519 8.994 5.333 1.00 93.75 224 GLN A N 1
ATOM 1803 C CA . GLN A 1 224 ? -13.976 10.067 6.222 1.00 93.75 224 GLN A CA 1
ATOM 1804 C C . GLN A 1 224 ? -15.445 9.925 6.637 1.00 93.75 224 GLN A C 1
ATOM 1806 O O . GLN A 1 224 ? -15.888 10.616 7.561 1.00 93.75 224 GLN A O 1
ATOM 1811 N N . CYS A 1 225 ? -16.216 9.052 5.987 1.00 92.88 225 CYS A N 1
ATOM 1812 C CA . CYS A 1 225 ? -17.625 8.862 6.296 1.00 92.88 225 CYS A CA 1
ATOM 1813 C C . CYS A 1 225 ? -17.821 8.026 7.571 1.00 92.88 225 CYS A C 1
ATOM 1815 O O . CYS A 1 225 ? -17.318 6.911 7.688 1.00 92.88 225 CYS A O 1
ATOM 1817 N N . ASP A 1 226 ? -18.646 8.504 8.507 1.00 89.50 226 ASP A N 1
ATOM 1818 C CA . ASP A 1 226 ? -18.840 7.843 9.810 1.00 89.50 226 ASP A CA 1
ATOM 1819 C C . ASP A 1 226 ? -19.434 6.425 9.704 1.00 89.50 226 ASP A C 1
ATOM 1821 O O . ASP A 1 226 ? -19.198 5.575 10.564 1.00 89.50 226 ASP A O 1
ATOM 1825 N N . PHE A 1 227 ? -20.193 6.127 8.642 1.00 89.31 227 PHE A N 1
ATOM 1826 C CA . PHE A 1 227 ? -20.716 4.775 8.423 1.00 89.31 227 PHE A CA 1
ATOM 1827 C C . PHE A 1 227 ? -19.606 3.763 8.106 1.00 89.31 227 PHE A C 1
ATOM 1829 O O . PHE A 1 227 ? -19.750 2.588 8.444 1.00 89.31 227 PHE A O 1
ATOM 1836 N N . PHE A 1 228 ? -18.496 4.210 7.510 1.00 88.75 228 PHE A N 1
ATOM 1837 C CA . PHE A 1 228 ? -17.410 3.348 7.052 1.00 88.75 228 PHE A CA 1
ATOM 1838 C C . PHE A 1 228 ? -16.695 2.661 8.220 1.00 88.75 228 PHE A C 1
ATOM 1840 O O . PHE A 1 228 ? -16.308 1.499 8.105 1.00 88.75 228 PHE A O 1
ATOM 1847 N N . ALA A 1 229 ? -16.605 3.322 9.379 1.00 86.75 229 ALA A N 1
ATOM 1848 C CA . ALA A 1 229 ? -16.020 2.765 10.601 1.00 86.75 229 ALA A CA 1
ATOM 1849 C C . ALA A 1 229 ? -16.907 1.705 11.280 1.00 86.75 229 ALA A C 1
ATOM 1851 O O . ALA A 1 229 ? -16.432 0.923 12.110 1.00 86.75 229 ALA A O 1
ATOM 1852 N N . LYS A 1 230 ? -18.200 1.627 10.935 1.00 86.25 230 LYS A N 1
ATOM 1853 C CA . LYS A 1 230 ? -19.116 0.705 11.612 1.00 86.25 230 LYS A CA 1
ATOM 1854 C C . LYS A 1 230 ? -18.766 -0.764 11.303 1.00 86.25 230 LYS A C 1
ATOM 1856 O O . LYS A 1 230 ? -18.301 -1.085 10.202 1.00 86.25 230 LYS A O 1
ATOM 1861 N N . PRO A 1 231 ? -19.001 -1.709 12.237 1.00 86.62 231 PRO A N 1
ATOM 1862 C CA . PRO A 1 231 ? -18.641 -3.114 12.037 1.00 86.62 231 PRO A CA 1
ATOM 1863 C C . PRO A 1 231 ? -19.312 -3.784 10.831 1.00 86.62 231 PRO A C 1
ATOM 1865 O O . PRO A 1 231 ? -18.702 -4.680 10.248 1.00 86.62 231 PRO A O 1
ATOM 1868 N N . GLN A 1 232 ? -20.520 -3.350 10.440 1.00 89.88 232 GLN A N 1
ATOM 1869 C CA . GLN A 1 232 ? -21.250 -3.920 9.296 1.00 89.88 232 GLN A CA 1
ATOM 1870 C C . GLN A 1 232 ? -20.522 -3.680 7.965 1.00 89.88 232 GLN A C 1
ATOM 1872 O O . GLN A 1 232 ? -20.616 -4.493 7.053 1.00 89.88 232 GLN A O 1
ATOM 1877 N N . TYR A 1 233 ? -19.736 -2.604 7.875 1.00 92.31 233 TYR A N 1
ATOM 1878 C CA . TYR A 1 233 ? -19.009 -2.217 6.666 1.00 92.31 233 TYR A CA 1
ATOM 1879 C C . TYR A 1 233 ? -17.604 -2.825 6.586 1.00 92.31 233 TYR A C 1
ATOM 1881 O O . TYR A 1 233 ? -16.840 -2.466 5.699 1.00 92.31 233 TYR A O 1
ATOM 1889 N N . ARG A 1 234 ? -17.239 -3.778 7.462 1.00 89.06 234 ARG A N 1
ATOM 1890 C CA . ARG A 1 234 ? -15.900 -4.400 7.440 1.00 89.06 234 ARG A CA 1
ATOM 1891 C C . ARG A 1 234 ? -15.536 -4.977 6.069 1.00 89.06 234 ARG A C 1
ATOM 1893 O O . ARG A 1 234 ? -14.433 -4.729 5.592 1.00 89.06 234 ARG A O 1
ATOM 1900 N N . GLY A 1 235 ? -16.454 -5.720 5.450 1.00 89.69 235 GLY A N 1
ATOM 1901 C CA . GLY A 1 235 ? -16.241 -6.281 4.113 1.00 89.69 235 GLY A CA 1
ATOM 1902 C C . GLY A 1 235 ? -16.095 -5.199 3.041 1.00 89.69 235 GLY A C 1
ATOM 1903 O O . GLY A 1 235 ? -15.242 -5.318 2.171 1.00 89.69 235 GLY A O 1
ATOM 1904 N N . VAL A 1 236 ? -16.854 -4.104 3.157 1.00 93.44 236 VAL A N 1
ATOM 1905 C CA . VAL A 1 236 ? -16.747 -2.946 2.256 1.00 93.44 236 VAL A CA 1
ATOM 1906 C C . VAL A 1 236 ? -15.376 -2.286 2.385 1.00 93.44 236 VAL A C 1
ATOM 1908 O O . VAL A 1 236 ? -14.744 -2.029 1.368 1.00 93.44 236 VAL A O 1
ATOM 1911 N N . ARG A 1 237 ? -14.871 -2.081 3.610 1.00 93.38 237 ARG A N 1
ATOM 1912 C CA . ARG A 1 237 ? -13.519 -1.538 3.828 1.00 93.38 237 ARG A CA 1
ATOM 1913 C C . ARG A 1 237 ? -12.450 -2.402 3.166 1.00 93.38 237 ARG A C 1
ATOM 1915 O O . ARG A 1 237 ? -11.630 -1.883 2.417 1.00 93.38 237 ARG A O 1
ATOM 1922 N N . ALA A 1 238 ? -12.495 -3.714 3.408 1.00 92.19 238 ALA A N 1
ATOM 1923 C CA . ALA A 1 238 ? -11.573 -4.656 2.780 1.00 92.19 238 ALA A CA 1
ATOM 1924 C C . ALA A 1 238 ? -11.667 -4.582 1.246 1.00 92.19 238 ALA A C 1
ATOM 1926 O O . ALA A 1 238 ? -10.645 -4.464 0.582 1.00 92.19 238 ALA A O 1
ATOM 1927 N N . GLY A 1 239 ? -12.882 -4.564 0.688 1.00 94.88 239 GLY A N 1
ATOM 1928 C CA . GLY A 1 239 ? -13.111 -4.455 -0.753 1.00 94.88 239 GLY A CA 1
ATOM 1929 C C . GLY A 1 239 ? -12.577 -3.160 -1.371 1.00 94.88 239 GLY A C 1
ATOM 1930 O O . GLY A 1 239 ? -11.957 -3.218 -2.427 1.00 94.88 239 GLY A O 1
ATOM 1931 N N . VAL A 1 240 ? -12.755 -2.009 -0.713 1.00 96.69 240 VAL A N 1
ATOM 1932 C CA . VAL A 1 240 ? -12.245 -0.711 -1.195 1.00 96.69 240 VAL A CA 1
ATOM 1933 C C . VAL A 1 240 ? -10.719 -0.724 -1.298 1.00 96.69 240 VAL A C 1
ATOM 1935 O O . VAL A 1 240 ? -10.177 -0.391 -2.350 1.00 96.69 240 VAL A O 1
ATOM 1938 N N . PHE A 1 241 ? -10.016 -1.147 -0.244 1.00 96.38 241 PHE A N 1
ATOM 1939 C CA . PHE A 1 241 ? -8.549 -1.127 -0.238 1.00 96.38 241 PHE A CA 1
ATOM 1940 C C . PHE A 1 241 ? -7.927 -2.252 -1.073 1.00 96.38 241 PHE A C 1
ATOM 1942 O O . PHE A 1 241 ? -6.942 -2.013 -1.771 1.00 96.38 241 PHE A O 1
ATOM 1949 N N . VAL A 1 242 ? -8.521 -3.452 -1.081 1.00 96.06 242 VAL A N 1
ATOM 1950 C CA . VAL A 1 242 ? -8.105 -4.532 -1.992 1.00 96.06 242 VAL A CA 1
ATOM 1951 C C . VAL A 1 242 ? -8.343 -4.123 -3.442 1.00 96.06 242 VAL A C 1
ATOM 1953 O O . VAL A 1 242 ? -7.463 -4.322 -4.270 1.00 96.06 242 VAL A O 1
ATOM 1956 N N . GLY A 1 243 ? -9.483 -3.502 -3.754 1.00 96.62 243 GLY A N 1
ATOM 1957 C CA . GLY A 1 243 ? -9.778 -2.976 -5.087 1.00 96.62 243 GLY A CA 1
ATOM 1958 C C . GLY A 1 243 ? -8.787 -1.895 -5.522 1.00 96.62 243 GLY A C 1
ATOM 1959 O O . GLY A 1 243 ? -8.295 -1.939 -6.648 1.00 96.62 243 GLY A O 1
ATOM 1960 N N . LEU A 1 244 ? -8.421 -0.979 -4.618 1.00 97.00 244 LEU A N 1
ATOM 1961 C CA . LEU A 1 244 ? -7.378 0.018 -4.873 1.00 97.00 244 LEU A CA 1
ATOM 1962 C C . LEU A 1 244 ? -6.027 -0.645 -5.190 1.00 97.00 244 LEU A C 1
ATOM 1964 O O . LEU A 1 244 ? -5.391 -0.267 -6.168 1.00 97.00 244 LEU A O 1
ATOM 1968 N N . GLY A 1 245 ? -5.608 -1.666 -4.436 1.00 94.81 245 GLY A N 1
ATOM 1969 C CA . GLY A 1 245 ? -4.387 -2.426 -4.737 1.00 94.81 245 GLY A CA 1
ATOM 1970 C C . GLY A 1 245 ? -4.466 -3.209 -6.056 1.00 94.81 245 GLY A C 1
ATOM 1971 O O . GLY A 1 245 ? -3.549 -3.152 -6.876 1.00 94.81 245 GLY A O 1
ATOM 1972 N N . LEU A 1 246 ? -5.588 -3.889 -6.309 1.00 94.56 246 LEU A N 1
ATOM 1973 C CA . LEU A 1 246 ? -5.834 -4.661 -7.532 1.00 94.56 246 LEU A CA 1
ATOM 1974 C C . LEU A 1 246 ? -5.985 -3.793 -8.783 1.00 94.56 246 LEU A C 1
ATOM 1976 O O . LEU A 1 246 ? -5.839 -4.309 -9.890 1.00 94.56 246 LEU A O 1
ATOM 1980 N N . SER A 1 247 ? -6.188 -2.479 -8.645 1.00 96.25 247 SER A N 1
ATOM 1981 C CA . SER A 1 247 ? -6.107 -1.553 -9.781 1.00 96.25 247 SER A CA 1
ATOM 1982 C C . SER A 1 247 ? -4.754 -1.644 -10.508 1.00 96.25 247 SER A C 1
ATOM 1984 O O . SER A 1 247 ? -4.689 -1.389 -11.708 1.00 96.25 247 SER A O 1
ATOM 1986 N N . GLY A 1 248 ? -3.702 -2.121 -9.823 1.00 93.81 248 GLY A N 1
ATOM 1987 C CA . GLY A 1 248 ? -2.375 -2.403 -10.377 1.00 93.81 248 GLY A CA 1
ATOM 1988 C C . GLY A 1 248 ? -2.327 -3.538 -11.405 1.00 93.81 248 GLY A C 1
ATOM 1989 O O . GLY A 1 248 ? -1.355 -3.639 -12.155 1.00 93.81 248 GLY A O 1
ATOM 1990 N N . VAL A 1 249 ? -3.376 -4.359 -11.516 1.00 93.06 249 VAL A N 1
ATOM 1991 C CA . VAL A 1 249 ? -3.471 -5.396 -12.557 1.00 93.06 249 VAL A CA 1
ATOM 1992 C C . VAL A 1 249 ? -3.476 -4.766 -13.951 1.00 93.06 249 VAL A C 1
ATOM 1994 O O . VAL A 1 249 ? -2.799 -5.268 -14.841 1.00 93.06 249 VAL A O 1
ATOM 1997 N N . VAL A 1 250 ? -4.156 -3.631 -14.140 1.00 95.56 250 VAL A N 1
ATOM 1998 C CA . VAL A 1 250 ? -4.227 -2.942 -15.440 1.00 95.56 250 VAL A CA 1
ATOM 1999 C C . VAL A 1 250 ? -2.846 -2.470 -15.935 1.00 95.56 250 VAL A C 1
ATOM 2001 O O . VAL A 1 250 ? -2.464 -2.872 -17.035 1.00 95.56 250 VAL A O 1
ATOM 2004 N N . PRO A 1 251 ? -2.057 -1.678 -15.174 1.00 94.50 251 PRO A N 1
ATOM 2005 C CA . PRO A 1 251 ? -0.701 -1.317 -15.585 1.00 94.50 251 PRO A CA 1
ATOM 2006 C C . PRO A 1 251 ? 0.228 -2.528 -15.709 1.00 94.50 251 PRO A C 1
ATOM 2008 O O . PRO A 1 251 ? 1.083 -2.532 -16.586 1.00 94.50 251 PRO A O 1
ATOM 2011 N N . THR A 1 252 ? 0.045 -3.577 -14.898 1.00 91.75 252 THR A N 1
ATOM 2012 C CA . THR A 1 252 ? 0.833 -4.815 -15.036 1.00 91.75 252 THR A CA 1
ATOM 2013 C C . THR A 1 252 ? 0.561 -5.500 -16.375 1.00 91.75 252 THR A C 1
ATOM 2015 O O . THR A 1 252 ? 1.498 -5.877 -17.071 1.00 91.75 252 THR A O 1
ATOM 2018 N N . LEU A 1 253 ? -0.710 -5.633 -16.769 1.00 92.00 253 LEU A N 1
ATOM 2019 C CA . LEU A 1 253 ? -1.087 -6.215 -18.059 1.00 92.00 253 LEU A CA 1
ATOM 2020 C C . LEU A 1 253 ? -0.576 -5.371 -19.225 1.00 92.00 253 LEU A C 1
ATOM 2022 O O . LEU A 1 253 ? -0.025 -5.930 -20.166 1.00 92.00 253 LEU A O 1
ATOM 2026 N N . HIS A 1 254 ? -0.700 -4.043 -19.145 1.00 93.94 254 HIS A N 1
ATOM 2027 C CA . HIS A 1 254 ? -0.140 -3.146 -20.156 1.00 93.94 254 HIS A CA 1
ATOM 2028 C C . HIS A 1 254 ? 1.370 -3.375 -20.304 1.00 93.94 254 HIS A C 1
ATOM 2030 O O . HIS A 1 254 ? 1.829 -3.633 -21.411 1.00 93.94 254 HIS A O 1
ATOM 2036 N N . PHE A 1 255 ? 2.116 -3.386 -19.197 1.00 90.19 255 PHE A N 1
ATOM 2037 C CA . PHE A 1 255 ? 3.559 -3.628 -19.209 1.00 90.19 255 PHE A CA 1
ATOM 2038 C C . PHE A 1 255 ? 3.929 -4.986 -19.831 1.00 90.19 255 PHE A C 1
ATOM 2040 O O . PHE A 1 255 ? 4.822 -5.056 -20.669 1.00 90.19 255 PHE A O 1
ATOM 2047 N N . VAL A 1 256 ? 3.217 -6.063 -19.481 1.00 90.25 256 VAL A N 1
ATOM 2048 C CA . VAL A 1 256 ? 3.457 -7.403 -20.052 1.00 90.25 256 VAL A CA 1
ATOM 2049 C C . VAL A 1 256 ? 3.155 -7.446 -21.554 1.00 90.25 256 VAL A C 1
ATOM 2051 O O . VAL A 1 256 ? 3.864 -8.128 -22.291 1.00 90.25 256 VAL A O 1
ATOM 2054 N N . ILE A 1 257 ? 2.126 -6.729 -22.016 1.00 91.25 257 ILE A N 1
ATOM 2055 C CA . ILE A 1 257 ? 1.772 -6.649 -23.440 1.00 91.25 257 ILE A CA 1
ATOM 2056 C C . ILE A 1 257 ? 2.831 -5.868 -24.228 1.00 91.25 257 ILE A C 1
ATOM 2058 O O . ILE A 1 257 ? 3.143 -6.259 -25.348 1.00 91.25 257 ILE A O 1
ATOM 2062 N N . THR A 1 258 ? 3.391 -4.793 -23.663 1.00 87.69 258 THR A N 1
ATOM 2063 C CA . THR A 1 258 ? 4.375 -3.948 -24.360 1.00 87.69 258 THR A CA 1
ATOM 2064 C C . THR A 1 258 ? 5.786 -4.520 -24.338 1.00 87.69 258 THR A C 1
ATOM 2066 O O . THR A 1 258 ? 6.467 -4.475 -25.351 1.00 87.69 258 THR A O 1
ATOM 2069 N N . GLU A 1 259 ? 6.231 -5.065 -23.205 1.00 84.44 259 GLU A N 1
ATOM 2070 C CA . GLU A 1 259 ? 7.616 -5.535 -23.021 1.00 84.44 259 GLU A CA 1
ATOM 2071 C C . GLU A 1 259 ? 7.783 -7.041 -23.270 1.00 84.44 259 GLU A C 1
ATOM 2073 O O . GLU A 1 259 ? 8.901 -7.551 -23.359 1.00 84.44 259 GLU A O 1
ATOM 2078 N N . GLY A 1 260 ? 6.673 -7.777 -23.353 1.00 84.88 260 GLY A N 1
ATOM 2079 C CA . GLY A 1 260 ? 6.658 -9.228 -23.467 1.00 84.88 260 GLY A CA 1
ATOM 2080 C C . GLY A 1 260 ? 6.848 -9.956 -22.129 1.00 84.88 260 GLY A C 1
ATOM 2081 O O . GLY A 1 260 ? 7.524 -9.508 -21.199 1.00 84.88 260 GLY A O 1
ATOM 2082 N N . LEU A 1 261 ? 6.263 -11.154 -22.041 1.00 80.19 261 LEU A N 1
ATOM 2083 C CA . LEU A 1 261 ? 6.333 -12.010 -20.852 1.00 80.19 261 LEU A CA 1
ATOM 2084 C C . LEU A 1 261 ? 7.772 -12.409 -20.447 1.00 80.19 261 LEU A C 1
ATOM 2086 O O . LEU A 1 261 ? 8.058 -12.411 -19.245 1.00 80.19 261 LEU A O 1
ATOM 2090 N N . PRO A 1 262 ? 8.703 -12.710 -21.380 1.00 75.44 262 PRO A N 1
ATOM 2091 C CA . PRO A 1 262 ? 10.081 -13.026 -21.013 1.00 75.44 262 PRO A CA 1
ATOM 2092 C C . PRO A 1 262 ? 10.755 -11.875 -20.272 1.00 75.44 262 PRO A C 1
ATOM 2094 O O . PRO A 1 262 ? 11.323 -12.104 -19.215 1.00 75.44 262 PRO A O 1
ATOM 2097 N N . ARG A 1 263 ? 10.619 -10.629 -20.743 1.00 74.88 263 ARG A N 1
ATOM 2098 C CA . ARG A 1 263 ? 11.225 -9.463 -20.085 1.00 74.88 263 ARG A CA 1
ATOM 2099 C C . ARG A 1 263 ? 10.599 -9.182 -18.719 1.00 74.88 263 ARG A C 1
ATOM 2101 O O . ARG A 1 263 ? 11.311 -8.957 -17.745 1.00 74.88 263 ARG A O 1
ATOM 2108 N N . ALA A 1 264 ? 9.274 -9.290 -18.612 1.00 72.69 264 ALA A N 1
ATOM 2109 C CA . ALA A 1 264 ? 8.568 -9.102 -17.344 1.00 72.69 264 ALA A CA 1
ATOM 2110 C C . ALA A 1 264 ? 8.956 -10.144 -16.272 1.00 72.69 264 ALA A C 1
ATOM 2112 O O . ALA A 1 264 ? 9.007 -9.834 -15.076 1.00 72.69 264 ALA A O 1
ATOM 2113 N N . THR A 1 265 ? 9.261 -11.375 -16.692 1.00 74.44 265 THR A N 1
ATOM 2114 C CA . THR A 1 265 ? 9.716 -12.449 -15.796 1.00 74.44 265 THR A CA 1
ATOM 2115 C C . THR A 1 265 ? 11.216 -12.376 -15.496 1.00 74.44 265 THR A C 1
ATOM 2117 O O . THR A 1 265 ? 11.595 -12.548 -14.337 1.00 74.44 265 THR A O 1
ATOM 2120 N N . THR A 1 266 ? 12.071 -12.054 -16.475 1.00 69.50 266 THR A N 1
ATOM 2121 C CA . THR A 1 266 ? 13.534 -11.952 -16.294 1.00 69.50 266 THR A CA 1
ATOM 2122 C C . THR A 1 266 ? 13.956 -10.738 -15.475 1.00 69.50 266 THR A C 1
ATOM 2124 O O . THR A 1 266 ? 14.909 -10.836 -14.707 1.00 69.50 266 THR A O 1
ATOM 2127 N N . MET A 1 267 ? 13.208 -9.630 -15.526 1.00 66.81 267 MET A N 1
ATOM 2128 C CA . MET A 1 267 ? 13.395 -8.492 -14.612 1.00 66.81 267 MET A CA 1
ATOM 2129 C C . MET A 1 267 ? 13.031 -8.830 -13.151 1.00 66.81 267 MET A C 1
ATOM 2131 O O . MET A 1 267 ? 13.146 -7.981 -12.268 1.00 66.81 267 MET A O 1
ATOM 2135 N N . GLY A 1 268 ? 12.555 -10.053 -12.870 1.00 63.53 268 GLY A N 1
ATOM 2136 C CA . GLY A 1 268 ? 12.244 -10.546 -11.524 1.00 63.53 268 GLY A CA 1
ATOM 2137 C C . GLY A 1 268 ? 11.024 -9.886 -10.875 1.00 63.53 268 GLY A C 1
ATOM 2138 O O . GLY A 1 268 ? 10.675 -10.201 -9.740 1.00 63.53 268 GLY A O 1
ATOM 2139 N N . GLN A 1 269 ? 10.351 -8.982 -11.583 1.00 73.50 269 GLN A N 1
ATOM 2140 C CA . GLN A 1 269 ? 9.288 -8.137 -11.053 1.00 73.50 269 GLN A CA 1
ATOM 2141 C C . GLN A 1 269 ? 8.004 -8.915 -10.753 1.00 73.50 269 GLN A C 1
ATOM 2143 O O . GLN A 1 269 ? 7.374 -8.692 -9.718 1.00 73.50 269 GLN A O 1
ATOM 2148 N N . MET A 1 270 ? 7.619 -9.843 -11.636 1.00 78.19 270 MET A N 1
ATOM 2149 C CA . MET A 1 270 ? 6.344 -10.560 -11.518 1.00 78.19 270 MET A CA 1
ATOM 2150 C C . MET A 1 270 ? 6.271 -11.425 -10.256 1.00 78.19 270 MET A C 1
ATOM 2152 O O . MET A 1 270 ? 5.237 -11.440 -9.594 1.00 78.19 270 MET A O 1
ATOM 2156 N N . GLY A 1 271 ? 7.365 -12.094 -9.876 1.00 86.56 271 GLY A N 1
ATOM 2157 C CA . GLY A 1 271 ? 7.402 -12.930 -8.671 1.00 86.56 271 GLY A CA 1
ATOM 2158 C C . GLY A 1 271 ? 7.174 -12.123 -7.391 1.00 86.56 271 GLY A C 1
ATOM 2159 O O . GLY A 1 271 ? 6.327 -12.480 -6.573 1.00 86.56 271 GLY A O 1
ATOM 2160 N N . TRP A 1 272 ? 7.868 -10.990 -7.245 1.00 89.94 272 TRP A N 1
ATOM 2161 C CA . TRP A 1 272 ? 7.710 -10.109 -6.084 1.00 89.94 272 TRP A CA 1
ATOM 2162 C C . TRP A 1 272 ? 6.338 -9.435 -6.042 1.00 89.94 272 TRP A C 1
ATOM 2164 O O . TRP A 1 272 ? 5.753 -9.316 -4.966 1.00 89.94 272 TRP A O 1
ATOM 2174 N N . LEU A 1 273 ? 5.792 -9.049 -7.199 1.00 86.31 273 LEU A N 1
ATOM 2175 C CA . LEU A 1 273 ? 4.455 -8.465 -7.292 1.00 86.31 273 LEU A CA 1
ATOM 2176 C C . LEU A 1 273 ? 3.363 -9.478 -6.919 1.00 86.31 273 LEU A C 1
ATOM 2178 O O . LEU A 1 273 ? 2.453 -9.141 -6.164 1.00 86.31 273 LEU A O 1
ATOM 2182 N N . LEU A 1 274 ? 3.480 -10.728 -7.378 1.00 90.31 274 LEU A N 1
ATOM 2183 C CA . LEU A 1 274 ? 2.568 -11.813 -7.005 1.00 90.31 274 LEU A CA 1
ATOM 2184 C C . LEU A 1 274 ? 2.663 -12.156 -5.516 1.00 90.31 274 LEU A C 1
ATOM 2186 O O . LEU A 1 274 ? 1.631 -12.340 -4.866 1.00 90.31 274 LEU A O 1
ATOM 2190 N N . LEU A 1 275 ? 3.875 -12.204 -4.953 1.00 93.69 275 LEU A N 1
ATOM 2191 C CA . LEU A 1 275 ? 4.064 -12.431 -3.521 1.00 93.69 275 LEU A CA 1
ATOM 2192 C C . LEU A 1 275 ? 3.444 -11.296 -2.697 1.00 93.69 275 LEU A C 1
ATOM 2194 O O . LEU A 1 275 ? 2.676 -11.559 -1.774 1.00 93.69 275 LEU A O 1
ATOM 2198 N N . MET A 1 276 ? 3.708 -10.040 -3.068 1.00 93.00 276 MET A N 1
ATOM 2199 C CA . MET A 1 276 ? 3.105 -8.870 -2.429 1.00 93.00 276 MET A CA 1
ATOM 2200 C C . MET A 1 276 ? 1.571 -8.916 -2.503 1.00 93.00 276 MET A C 1
ATOM 2202 O O . MET A 1 276 ? 0.899 -8.727 -1.489 1.00 93.00 276 MET A O 1
ATOM 2206 N N . ALA A 1 277 ? 1.004 -9.214 -3.677 1.00 90.75 277 ALA A N 1
ATOM 2207 C CA . ALA A 1 277 ? -0.442 -9.326 -3.857 1.00 90.75 277 ALA A CA 1
ATOM 2208 C C . ALA A 1 277 ? -1.032 -10.441 -2.982 1.00 90.75 277 ALA A C 1
ATOM 2210 O O . ALA A 1 277 ? -2.055 -10.239 -2.331 1.00 90.75 277 ALA A O 1
ATOM 2211 N N . THR A 1 278 ? -0.355 -11.587 -2.899 1.00 95.00 278 THR A N 1
ATOM 2212 C CA . THR A 1 278 ? -0.766 -12.710 -2.047 1.00 95.00 278 THR A CA 1
ATOM 2213 C C . THR A 1 278 ? -0.787 -12.311 -0.572 1.00 95.00 278 THR A C 1
ATOM 2215 O O . THR A 1 278 ? -1.761 -12.600 0.125 1.00 95.00 278 THR A O 1
ATOM 2218 N N . LEU A 1 279 ? 0.238 -11.601 -0.090 1.00 95.69 279 LEU A N 1
ATOM 2219 C CA . LEU A 1 279 ? 0.307 -11.118 1.293 1.00 95.69 279 LEU A CA 1
ATOM 2220 C C . LEU A 1 279 ? -0.820 -10.123 1.610 1.00 95.69 279 LEU A C 1
ATOM 2222 O O . LEU A 1 279 ? -1.514 -10.287 2.612 1.00 95.69 279 LEU A O 1
ATOM 2226 N N . TYR A 1 280 ? -1.073 -9.140 0.740 1.00 92.75 280 TYR A N 1
ATOM 2227 C CA . TYR A 1 280 ? -2.145 -8.167 0.976 1.00 92.75 280 TYR A CA 1
ATOM 2228 C C . TYR A 1 280 ? -3.546 -8.777 0.887 1.00 92.75 280 TYR A C 1
ATOM 2230 O O . TYR A 1 280 ? -4.387 -8.500 1.744 1.00 92.75 280 TYR A O 1
ATOM 2238 N N . ILE A 1 281 ? -3.810 -9.622 -0.116 1.00 93.50 281 ILE A N 1
ATOM 2239 C CA . ILE A 1 281 ? -5.119 -10.268 -0.283 1.00 93.50 281 ILE A CA 1
ATOM 2240 C C . ILE A 1 281 ? -5.381 -11.224 0.880 1.00 93.50 281 ILE A C 1
ATOM 2242 O O . ILE A 1 281 ? -6.455 -11.170 1.477 1.00 93.50 281 ILE A O 1
ATOM 2246 N N . SER A 1 282 ? -4.403 -12.056 1.254 1.00 95.50 282 SER A N 1
ATOM 2247 C CA . SER A 1 282 ? -4.549 -12.953 2.406 1.00 95.50 282 SER A CA 1
ATOM 2248 C C . SER A 1 282 ? -4.783 -12.177 3.702 1.00 95.50 282 SER A C 1
ATOM 2250 O O . SER A 1 282 ? -5.701 -12.522 4.446 1.00 95.50 282 SER A O 1
ATOM 2252 N N . GLY A 1 283 ? -4.057 -11.077 3.931 1.00 94.75 283 GLY A N 1
ATOM 2253 C CA . GLY A 1 283 ? -4.280 -10.194 5.075 1.00 94.75 283 GLY A CA 1
ATOM 2254 C C . GLY A 1 283 ? -5.691 -9.612 5.100 1.00 94.75 283 GLY A C 1
ATOM 2255 O O . GLY A 1 283 ? -6.371 -9.682 6.125 1.00 94.75 283 GLY A O 1
ATOM 2256 N N . ALA A 1 284 ? -6.176 -9.098 3.970 1.00 92.31 284 ALA A N 1
ATOM 2257 C CA . ALA A 1 284 ? -7.530 -8.563 3.865 1.00 92.31 284 ALA A CA 1
ATOM 2258 C C . ALA A 1 284 ? -8.608 -9.641 4.075 1.00 92.31 284 ALA A C 1
ATOM 2260 O O . ALA A 1 284 ? -9.615 -9.382 4.736 1.00 92.31 284 ALA A O 1
ATOM 2261 N N . CYS A 1 285 ? -8.395 -10.858 3.564 1.00 94.38 285 CYS A N 1
ATOM 2262 C CA . CYS A 1 285 ? -9.283 -11.998 3.789 1.00 94.38 285 CYS A CA 1
ATOM 2263 C C . CYS A 1 285 ? -9.324 -12.400 5.269 1.00 94.38 285 CYS A C 1
ATOM 2265 O O . CYS A 1 285 ? -10.412 -12.581 5.817 1.00 94.38 285 CYS A O 1
ATOM 2267 N N . ILE A 1 286 ? -8.164 -12.488 5.926 1.00 94.44 286 ILE A N 1
ATOM 2268 C CA . ILE A 1 286 ? -8.033 -12.779 7.360 1.00 94.44 286 ILE A CA 1
ATOM 2269 C C . ILE A 1 286 ? -8.783 -11.724 8.184 1.00 94.44 286 ILE A C 1
ATOM 2271 O O . ILE A 1 286 ? -9.637 -12.080 9.002 1.00 94.44 286 ILE A O 1
ATOM 2275 N N . TYR A 1 287 ? -8.546 -10.439 7.898 1.00 93.62 287 TYR A N 1
ATOM 2276 C CA . TYR A 1 287 ? -9.228 -9.306 8.527 1.00 93.62 287 TYR A CA 1
ATOM 2277 C C . TYR A 1 287 ? -10.749 -9.371 8.343 1.00 93.62 287 TYR A C 1
ATOM 2279 O O . TYR A 1 287 ? -11.511 -9.269 9.308 1.00 93.62 287 TYR A O 1
ATOM 2287 N N . ALA A 1 288 ? -11.217 -9.558 7.106 1.00 91.88 288 ALA A N 1
ATOM 2288 C CA . ALA A 1 288 ? -12.641 -9.575 6.788 1.00 91.88 288 ALA A CA 1
ATOM 2289 C C . ALA A 1 288 ? -13.363 -10.769 7.434 1.00 91.88 288 ALA A C 1
ATOM 2291 O O . ALA A 1 288 ? -14.465 -10.604 7.964 1.00 91.88 288 ALA A O 1
ATOM 2292 N N . ALA A 1 289 ? -12.733 -11.948 7.424 1.00 92.00 289 ALA A N 1
ATOM 2293 C CA . ALA A 1 289 ? -13.306 -13.193 7.927 1.00 92.00 289 ALA A CA 1
ATOM 2294 C C . ALA A 1 289 ? -13.153 -13.395 9.446 1.00 92.00 289 ALA A C 1
ATOM 2296 O O . ALA A 1 289 ? -13.810 -14.293 9.983 1.00 92.00 289 ALA A O 1
ATOM 2297 N N . ARG A 1 290 ? -12.342 -12.570 10.131 1.00 92.75 290 ARG A N 1
ATOM 2298 C CA . ARG A 1 290 ? -12.010 -12.684 11.566 1.00 92.75 290 ARG A CA 1
ATOM 2299 C C . ARG A 1 290 ? -11.391 -14.031 11.943 1.00 92.75 290 ARG A C 1
ATOM 2301 O O . ARG A 1 290 ? -11.817 -14.688 12.890 1.00 92.75 290 ARG A O 1
ATOM 2308 N N . ILE A 1 291 ? -10.437 -14.489 11.146 1.00 92.81 291 ILE A N 1
ATOM 2309 C CA . ILE A 1 291 ? -9.735 -15.754 11.385 1.00 92.81 291 ILE A CA 1
ATOM 2310 C C . ILE A 1 291 ? -8.421 -15.442 12.110 1.00 92.81 291 ILE A C 1
ATOM 2312 O O . ILE A 1 291 ? -7.723 -14.533 11.669 1.00 92.81 291 ILE A O 1
ATOM 2316 N N . PRO A 1 292 ? -8.037 -16.182 13.165 1.00 94.44 292 PRO A N 1
ATOM 2317 C CA . PRO A 1 292 ? -8.622 -17.420 13.688 1.00 94.44 292 PRO A CA 1
ATOM 2318 C C . PRO A 1 292 ? -9.634 -17.244 14.833 1.00 94.44 292 PRO A C 1
ATOM 2320 O O . PRO A 1 292 ? -10.242 -18.233 15.243 1.00 94.44 292 PRO A O 1
ATOM 2323 N N . GLU A 1 293 ? -9.867 -16.032 15.344 1.00 89.50 293 GLU A N 1
ATOM 2324 C CA . GLU A 1 293 ? -10.717 -15.803 16.525 1.00 89.50 293 GLU A CA 1
ATOM 2325 C C . GLU A 1 293 ? -12.186 -16.213 16.320 1.00 89.50 293 GLU A C 1
ATOM 2327 O O . GLU A 1 293 ? -12.897 -16.501 17.280 1.00 89.50 293 GLU A O 1
ATOM 2332 N N . ARG A 1 294 ? -12.639 -16.311 15.065 1.00 90.19 294 ARG A N 1
ATOM 2333 C CA . ARG A 1 294 ? -13.929 -16.903 14.696 1.00 90.19 294 ARG A CA 1
ATOM 2334 C C . ARG A 1 294 ? -14.024 -18.389 15.049 1.00 90.19 294 ARG A C 1
ATOM 2336 O O . ARG A 1 294 ? -15.110 -18.848 15.387 1.00 90.19 294 ARG A O 1
ATOM 2343 N N . PHE A 1 295 ? -12.924 -19.132 14.936 1.00 90.31 295 PHE A N 1
ATOM 2344 C CA . PHE A 1 295 ? -12.870 -20.571 15.217 1.00 90.31 295 PHE A CA 1
ATOM 2345 C C . PHE A 1 295 ? -12.514 -20.867 16.674 1.00 90.31 295 PHE A C 1
ATOM 2347 O O . PHE A 1 295 ? -12.951 -21.880 17.214 1.00 90.31 295 PHE A O 1
ATOM 2354 N N . PHE A 1 296 ? -11.769 -19.969 17.325 1.00 89.25 296 PHE A N 1
ATOM 2355 C CA . PHE A 1 296 ? -11.347 -20.126 18.718 1.00 89.25 296 PHE A CA 1
ATOM 2356 C C . PHE A 1 296 ? -11.710 -18.905 19.586 1.00 89.25 296 PHE A C 1
ATOM 2358 O O . PHE A 1 296 ? -10.811 -18.191 20.048 1.00 89.25 296 PHE A O 1
ATOM 2365 N N . PRO A 1 297 ? -13.009 -18.653 19.845 1.00 85.00 297 PRO A N 1
ATOM 2366 C CA . PRO A 1 297 ? -13.432 -17.539 20.691 1.00 85.00 297 PRO A CA 1
ATOM 2367 C C . PRO A 1 297 ? -12.792 -17.617 22.084 1.00 85.00 297 PRO A C 1
ATOM 2369 O O . PRO A 1 297 ? -12.783 -18.681 22.703 1.00 85.00 297 PRO A O 1
ATOM 2372 N N . GLY A 1 298 ? -12.238 -16.505 22.572 1.00 80.19 298 GLY A N 1
ATOM 2373 C CA . GLY A 1 298 ? -11.593 -16.418 23.887 1.00 80.19 298 GLY A CA 1
ATOM 2374 C C . GLY A 1 298 ? -10.151 -16.941 23.956 1.00 80.19 298 GLY A C 1
ATOM 2375 O O . GLY A 1 298 ? -9.497 -16.780 24.982 1.00 80.19 298 GLY A O 1
ATOM 2376 N N . LYS A 1 299 ? -9.626 -17.574 22.894 1.00 78.69 299 LYS A N 1
ATOM 2377 C CA . LYS A 1 299 ? -8.235 -18.081 22.865 1.00 78.69 299 LYS A CA 1
ATOM 2378 C C . LYS A 1 299 ? -7.257 -17.148 22.156 1.00 78.69 299 LYS A C 1
ATOM 2380 O O . LYS A 1 299 ? -6.060 -17.220 22.412 1.00 78.69 299 LYS A O 1
ATOM 2385 N N . CYS A 1 300 ? -7.763 -16.281 21.282 1.00 85.50 300 CYS A N 1
ATOM 2386 C CA . CYS A 1 300 ? -6.966 -15.350 20.479 1.00 85.50 300 CYS A CA 1
ATOM 2387 C C . CYS A 1 300 ? -7.134 -13.893 20.937 1.00 85.50 300 CYS A C 1
ATOM 2389 O O . CYS A 1 300 ? -6.922 -12.975 20.157 1.00 85.50 300 CYS A O 1
ATOM 2391 N N . ASP A 1 301 ? -7.548 -13.657 22.186 1.00 76.25 301 ASP A N 1
ATOM 2392 C CA . ASP A 1 301 ? -7.912 -12.310 22.653 1.00 76.25 301 ASP A CA 1
ATOM 2393 C C . ASP A 1 301 ? -6.709 -11.361 22.775 1.00 76.25 301 ASP A C 1
ATOM 2395 O O . ASP A 1 301 ? -6.871 -10.151 22.627 1.00 76.25 301 ASP A O 1
ATOM 2399 N N . ILE A 1 302 ? -5.515 -11.906 23.042 1.00 75.00 302 ILE A N 1
ATOM 2400 C CA . ILE A 1 302 ? -4.263 -11.141 23.185 1.00 75.00 302 ILE A CA 1
ATOM 2401 C C . ILE A 1 302 ? -3.345 -11.340 21.980 1.00 75.00 302 ILE A C 1
ATOM 2403 O O . ILE A 1 302 ? -2.756 -10.382 21.492 1.00 75.00 302 ILE A O 1
ATOM 2407 N N . TRP A 1 303 ? -3.214 -12.584 21.520 1.00 81.94 303 TRP A N 1
ATOM 2408 C CA . TRP A 1 303 ? -2.264 -12.969 20.484 1.00 81.94 303 TRP A CA 1
ATOM 2409 C C . TRP A 1 303 ? -2.976 -13.647 19.319 1.00 81.94 303 TRP A C 1
ATOM 2411 O O . TRP A 1 303 ? -3.894 -14.446 19.516 1.00 81.94 303 TRP A O 1
ATOM 2421 N N . PHE A 1 304 ? -2.482 -13.375 18.115 1.00 88.50 304 PHE A N 1
ATOM 2422 C CA . PHE A 1 304 ? -2.858 -14.022 16.860 1.00 88.50 304 PHE A CA 1
ATOM 2423 C C . PHE A 1 304 ? -4.320 -13.846 16.445 1.00 88.50 304 PHE A C 1
ATOM 2425 O O . PHE A 1 304 ? -4.830 -14.667 15.690 1.00 88.50 304 PHE A O 1
ATOM 2432 N N . HIS A 1 305 ? -5.008 -12.793 16.887 1.00 88.19 305 HIS A N 1
ATOM 2433 C CA . HIS A 1 305 ? -6.281 -12.430 16.263 1.00 88.19 305 HIS A CA 1
ATOM 2434 C C . HIS A 1 305 ? -6.067 -11.814 14.876 1.00 88.19 305 HIS A C 1
ATOM 2436 O O . HIS A 1 305 ? -5.000 -11.283 14.562 1.00 88.19 305 HIS A O 1
ATOM 2442 N N . SER A 1 306 ? -7.111 -11.852 14.049 1.00 93.19 306 SER A N 1
ATOM 2443 C CA . SER A 1 306 ? -7.076 -11.441 12.644 1.00 93.19 306 SER A CA 1
ATOM 2444 C C . SER A 1 306 ? -6.478 -10.058 12.402 1.00 93.19 306 SER A C 1
ATOM 2446 O O . SER A 1 306 ? -5.732 -9.877 11.446 1.00 93.19 306 SER A O 1
ATOM 2448 N N . HIS A 1 307 ? -6.790 -9.087 13.264 1.00 90.81 307 HIS A N 1
ATOM 2449 C CA . HIS A 1 307 ? -6.302 -7.711 13.133 1.00 90.81 307 HIS A CA 1
ATOM 2450 C C . HIS A 1 307 ? -4.785 -7.617 13.346 1.00 90.81 307 HIS A C 1
ATOM 2452 O O . HIS A 1 307 ? -4.095 -6.991 12.548 1.00 90.81 307 HIS A O 1
ATOM 2458 N N . GLN A 1 308 ? -4.245 -8.345 14.328 1.00 88.69 308 GLN A N 1
ATOM 2459 C CA . GLN A 1 308 ? -2.802 -8.437 14.545 1.00 88.69 308 GLN A CA 1
ATOM 2460 C C . GLN A 1 308 ? -2.102 -9.132 13.367 1.00 88.69 308 GLN A C 1
ATOM 2462 O O . GLN A 1 308 ? -1.067 -8.669 12.890 1.00 88.69 308 GLN A O 1
ATOM 2467 N N . LEU A 1 309 ? -2.678 -10.227 12.859 1.00 92.88 309 LEU A N 1
ATOM 2468 C CA . LEU A 1 309 ? -2.142 -10.939 11.693 1.00 92.88 309 LEU A CA 1
ATOM 2469 C C . LEU A 1 309 ? -2.177 -10.079 10.424 1.00 92.88 309 LEU A C 1
ATOM 2471 O O . LEU A 1 309 ? -1.242 -10.120 9.626 1.00 92.88 309 LEU A O 1
ATOM 2475 N N . PHE A 1 310 ? -3.231 -9.283 10.248 1.00 94.19 310 PHE A N 1
ATOM 2476 C CA . PHE A 1 310 ? -3.345 -8.328 9.152 1.00 94.19 310 PHE A CA 1
ATOM 2477 C C . PHE A 1 310 ? -2.185 -7.328 9.167 1.00 94.19 310 PHE A C 1
ATOM 2479 O O . PHE A 1 310 ? -1.521 -7.173 8.145 1.00 94.19 310 PHE A O 1
ATOM 2486 N N . HIS A 1 311 ? -1.876 -6.726 10.317 1.00 91.88 311 HIS A N 1
ATOM 2487 C CA . HIS A 1 311 ? -0.757 -5.786 10.444 1.00 91.88 311 HIS A CA 1
ATOM 2488 C C . HIS A 1 311 ? 0.597 -6.417 10.125 1.00 91.88 311 HIS A C 1
ATOM 2490 O O . HIS A 1 311 ? 1.388 -5.838 9.379 1.00 91.88 311 HIS A O 1
ATOM 2496 N N . VAL A 1 312 ? 0.840 -7.643 10.598 1.00 93.19 312 VAL A N 1
ATOM 2497 C CA . VAL A 1 312 ? 2.055 -8.398 10.248 1.00 93.19 312 VAL A CA 1
ATOM 2498 C C . VAL A 1 312 ? 2.166 -8.588 8.731 1.00 93.19 312 VAL A C 1
ATOM 2500 O O . VAL A 1 312 ? 3.235 -8.376 8.157 1.00 93.19 312 VAL A O 1
ATOM 2503 N N . LEU A 1 313 ? 1.066 -8.940 8.061 1.00 95.69 313 LEU A N 1
ATOM 2504 C CA . LEU A 1 313 ? 1.041 -9.124 6.608 1.00 95.69 313 LEU A CA 1
ATOM 2505 C C . LEU A 1 313 ? 1.188 -7.807 5.837 1.00 95.69 313 LEU A C 1
ATOM 2507 O O . LEU A 1 313 ? 1.822 -7.805 4.784 1.00 95.69 313 LEU A O 1
ATOM 2511 N N . VAL A 1 314 ? 0.676 -6.686 6.355 1.00 94.31 314 VAL A N 1
ATOM 2512 C CA . VAL A 1 314 ? 0.883 -5.352 5.765 1.00 94.31 314 VAL A CA 1
ATOM 2513 C C . VAL A 1 314 ? 2.361 -4.964 5.800 1.00 94.31 314 VAL A C 1
ATOM 2515 O O . VAL A 1 314 ? 2.900 -4.529 4.782 1.00 94.31 314 VAL A O 1
ATOM 2518 N N . VAL A 1 315 ? 3.033 -5.170 6.936 1.00 94.94 315 VAL A N 1
ATOM 2519 C CA . VAL A 1 315 ? 4.470 -4.894 7.103 1.00 94.94 315 VAL A CA 1
ATOM 2520 C C . VAL A 1 315 ? 5.309 -5.801 6.205 1.00 94.94 315 VAL A C 1
ATOM 2522 O O . VAL A 1 315 ? 6.185 -5.316 5.485 1.00 94.94 315 VAL A O 1
ATOM 2525 N N . ALA A 1 316 ? 5.021 -7.106 6.196 1.00 96.12 316 ALA A N 1
ATOM 2526 C CA . ALA A 1 316 ? 5.700 -8.058 5.322 1.00 96.12 316 ALA A CA 1
ATOM 2527 C C . ALA A 1 316 ? 5.490 -7.708 3.840 1.00 96.12 316 ALA A C 1
ATOM 2529 O O . ALA A 1 316 ? 6.447 -7.695 3.069 1.00 96.12 316 ALA A O 1
ATOM 2530 N N . GLY A 1 317 ? 4.261 -7.357 3.450 1.00 96.69 317 GLY A N 1
ATOM 2531 C CA . GLY A 1 317 ? 3.917 -6.918 2.099 1.00 96.69 317 GLY A CA 1
ATOM 2532 C C . GLY A 1 317 ? 4.668 -5.653 1.684 1.00 96.69 317 GLY A C 1
ATOM 2533 O O . GLY A 1 317 ? 5.239 -5.619 0.597 1.00 96.69 317 GLY A O 1
ATOM 2534 N N . ALA A 1 318 ? 4.753 -4.652 2.566 1.00 96.69 318 ALA A N 1
ATOM 2535 C CA . ALA A 1 318 ? 5.507 -3.425 2.315 1.00 96.69 318 ALA A CA 1
ATOM 2536 C C . ALA A 1 318 ? 7.017 -3.692 2.171 1.00 96.69 318 ALA A C 1
ATOM 2538 O O . ALA A 1 318 ? 7.669 -3.108 1.306 1.00 96.69 318 ALA A O 1
ATOM 2539 N N . PHE A 1 319 ? 7.581 -4.607 2.967 1.00 96.50 319 PHE A N 1
ATOM 2540 C CA . PHE A 1 319 ? 8.992 -4.983 2.855 1.00 96.50 319 PHE A CA 1
ATOM 2541 C C . PHE A 1 319 ? 9.279 -5.759 1.562 1.00 96.50 319 PHE A C 1
ATOM 2543 O O . PHE A 1 319 ? 10.246 -5.465 0.861 1.00 96.50 319 PHE A O 1
ATOM 2550 N N . VAL A 1 320 ? 8.404 -6.702 1.197 1.00 96.56 320 VAL A N 1
ATOM 2551 C CA . VAL 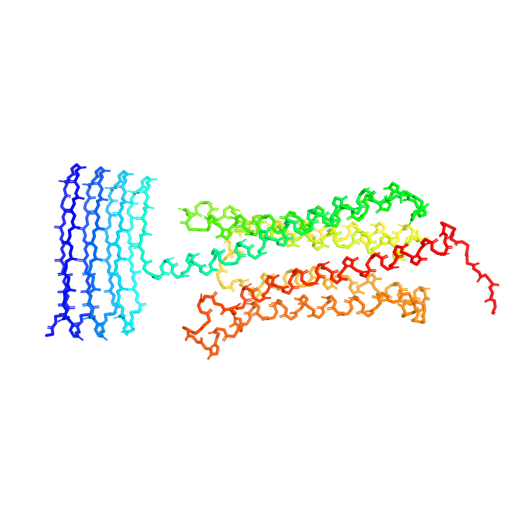A 1 320 ? 8.468 -7.425 -0.082 1.00 96.56 320 VAL A CA 1
ATOM 2552 C C . VAL A 1 320 ? 8.356 -6.461 -1.263 1.00 96.56 320 VAL A C 1
ATOM 2554 O O . VAL A 1 320 ? 9.120 -6.574 -2.222 1.00 96.56 320 VAL A O 1
ATOM 2557 N N . HIS A 1 321 ? 7.450 -5.483 -1.186 1.00 96.25 321 HIS A N 1
ATOM 2558 C CA . HIS A 1 321 ? 7.325 -4.435 -2.193 1.00 96.25 321 HIS A CA 1
ATOM 2559 C C . HIS A 1 321 ? 8.623 -3.631 -2.321 1.00 96.25 321 HIS A C 1
ATOM 2561 O O . HIS A 1 321 ? 9.152 -3.498 -3.425 1.00 96.25 321 HIS A O 1
ATOM 2567 N N . PHE A 1 322 ? 9.175 -3.158 -1.197 1.00 96.25 322 PHE A N 1
ATOM 2568 C CA . PHE A 1 322 ? 10.443 -2.431 -1.161 1.00 96.25 322 PHE A CA 1
ATOM 2569 C C . PHE A 1 322 ? 11.597 -3.233 -1.782 1.00 96.25 322 PHE A C 1
ATOM 2571 O O . PHE A 1 322 ? 12.381 -2.693 -2.566 1.00 96.25 322 PHE A O 1
ATOM 2578 N N . HIS A 1 323 ? 11.683 -4.528 -1.472 1.00 95.00 323 HIS A N 1
ATOM 2579 C CA . HIS A 1 323 ? 12.666 -5.430 -2.066 1.00 95.00 323 HIS A CA 1
ATOM 2580 C C . HIS A 1 323 ? 12.480 -5.543 -3.589 1.00 95.00 323 HIS A C 1
ATOM 2582 O O . HIS A 1 323 ? 13.440 -5.407 -4.345 1.00 95.00 323 HIS A O 1
ATOM 2588 N N . GLY A 1 324 ? 11.237 -5.702 -4.055 1.00 93.81 324 GLY A N 1
ATOM 2589 C CA . GLY A 1 324 ? 10.909 -5.742 -5.480 1.00 93.81 324 GLY A CA 1
ATOM 2590 C C . GLY A 1 324 ? 11.318 -4.470 -6.232 1.00 93.81 324 GLY A C 1
ATOM 2591 O O . GLY A 1 324 ? 11.983 -4.556 -7.264 1.00 93.81 324 GLY A O 1
ATOM 2592 N N . VAL A 1 325 ? 10.985 -3.284 -5.708 1.00 94.81 325 VAL A N 1
ATOM 2593 C CA . VAL A 1 325 ? 11.361 -2.009 -6.352 1.00 94.81 325 VAL A CA 1
ATOM 2594 C C . VAL A 1 325 ? 12.855 -1.701 -6.237 1.00 94.81 325 VAL A C 1
ATOM 2596 O O . VAL A 1 325 ? 13.419 -1.103 -7.148 1.00 94.81 325 VAL A O 1
ATOM 2599 N N . SER A 1 326 ? 13.529 -2.166 -5.182 1.00 93.94 326 SER A N 1
ATOM 2600 C CA . SER A 1 326 ? 14.992 -2.073 -5.069 1.00 93.94 326 SER A CA 1
ATOM 2601 C C . SER A 1 326 ? 15.703 -2.942 -6.110 1.00 93.94 326 SER A C 1
ATOM 2603 O O . SER A 1 326 ? 16.734 -2.539 -6.643 1.00 93.94 326 SER A O 1
ATOM 2605 N N . ASN A 1 327 ? 15.140 -4.102 -6.452 1.00 92.25 327 ASN A N 1
ATOM 2606 C CA . ASN A 1 327 ? 15.671 -4.943 -7.525 1.00 92.25 327 ASN A CA 1
ATOM 2607 C C . ASN A 1 327 ? 15.442 -4.318 -8.904 1.00 92.25 327 ASN A C 1
ATOM 2609 O O . ASN A 1 327 ? 16.348 -4.335 -9.733 1.00 92.25 327 ASN A O 1
ATOM 2613 N N . LEU A 1 328 ? 14.276 -3.701 -9.133 1.00 91.31 328 LEU A N 1
ATOM 2614 C CA . LEU A 1 328 ? 14.022 -2.910 -10.345 1.00 91.31 328 LEU A CA 1
ATOM 2615 C C . LEU A 1 328 ? 15.016 -1.750 -10.483 1.00 91.31 328 LEU A C 1
ATOM 2617 O O . LEU A 1 328 ? 15.530 -1.503 -11.573 1.00 91.31 328 LEU A O 1
ATOM 2621 N N . GLN A 1 329 ? 15.323 -1.075 -9.374 1.00 93.50 329 GLN A N 1
ATOM 2622 C CA . GLN A 1 329 ? 16.338 -0.029 -9.317 1.00 93.50 329 GLN A CA 1
ATOM 2623 C C . GLN A 1 329 ? 17.726 -0.559 -9.697 1.00 93.50 329 GLN A C 1
ATOM 2625 O O 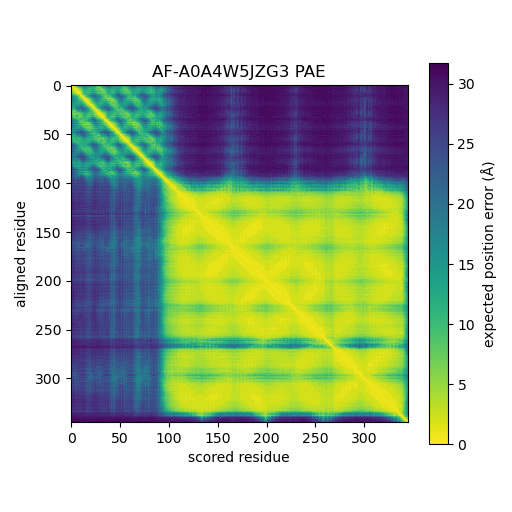. GLN A 1 329 ? 18.392 0.028 -10.546 1.00 93.50 329 GLN A O 1
ATOM 2630 N N . ALA A 1 330 ? 18.150 -1.679 -9.107 1.00 91.50 330 ALA A N 1
ATOM 2631 C CA . ALA A 1 330 ? 19.439 -2.297 -9.407 1.00 91.50 330 ALA A CA 1
ATOM 2632 C C . ALA A 1 330 ? 19.530 -2.768 -10.868 1.00 91.50 330 ALA A C 1
ATOM 2634 O O . ALA A 1 330 ? 20.548 -2.550 -11.525 1.00 91.50 330 ALA A O 1
ATOM 2635 N N . PHE A 1 331 ? 18.451 -3.348 -11.401 1.00 89.44 331 PHE A N 1
ATOM 2636 C CA . PHE A 1 331 ? 18.358 -3.716 -12.812 1.00 89.44 331 PHE A CA 1
ATOM 2637 C C . PHE A 1 331 ? 18.489 -2.483 -13.714 1.00 89.44 331 PHE A C 1
ATOM 2639 O O . PHE A 1 331 ? 19.254 -2.495 -14.674 1.00 89.44 331 PHE A O 1
ATOM 2646 N N . ARG A 1 332 ? 17.784 -1.391 -13.387 1.00 89.56 332 ARG A N 1
ATOM 2647 C CA . ARG A 1 332 ? 17.873 -0.130 -14.136 1.00 89.56 332 ARG A CA 1
ATOM 2648 C C . ARG A 1 332 ? 19.276 0.465 -14.077 1.00 89.56 332 ARG A C 1
ATOM 2650 O O . ARG A 1 332 ? 19.772 0.927 -15.095 1.00 89.56 332 ARG A O 1
ATOM 2657 N N . TYR A 1 333 ? 19.925 0.428 -12.919 1.00 91.31 333 TYR A N 1
ATOM 2658 C CA . TYR A 1 333 ? 21.309 0.865 -12.783 1.00 91.31 333 TYR A CA 1
ATOM 2659 C C . TYR A 1 333 ? 22.250 0.069 -13.701 1.00 91.31 333 TYR A C 1
ATOM 2661 O O . TYR A 1 333 ? 23.050 0.672 -14.409 1.00 91.31 333 TYR A O 1
ATOM 2669 N N . ALA A 1 334 ? 22.103 -1.260 -13.751 1.00 89.44 334 ALA A N 1
ATOM 2670 C CA . ALA A 1 334 ? 22.903 -2.122 -14.621 1.00 89.44 334 ALA A CA 1
ATOM 2671 C C . ALA A 1 334 ? 22.627 -1.897 -16.120 1.00 89.44 334 ALA A C 1
ATOM 2673 O O . ALA A 1 334 ? 23.554 -1.947 -16.922 1.00 89.44 334 ALA A O 1
ATOM 2674 N N . ALA A 1 335 ? 21.373 -1.626 -16.493 1.00 85.50 335 ALA A N 1
ATOM 2675 C CA . ALA A 1 335 ? 20.975 -1.336 -17.873 1.00 85.50 335 ALA A CA 1
ATOM 2676 C C . ALA A 1 335 ? 21.332 0.094 -18.333 1.00 85.50 335 ALA A C 1
ATOM 2678 O O . ALA A 1 335 ? 21.344 0.375 -19.527 1.00 85.50 335 ALA A O 1
ATOM 2679 N N . GLY A 1 336 ? 21.609 1.007 -17.398 1.00 83.50 336 GLY A N 1
ATOM 2680 C CA . GLY A 1 336 ? 21.885 2.413 -17.680 1.00 83.50 336 GLY A CA 1
ATOM 2681 C C . GLY A 1 336 ? 20.632 3.288 -17.846 1.00 83.50 336 GLY A C 1
ATOM 2682 O O . GLY A 1 336 ? 19.483 2.835 -17.829 1.00 83.50 336 GLY A O 1
ATOM 2683 N N . ALA A 1 337 ? 20.870 4.598 -17.979 1.00 79.81 337 ALA A N 1
ATOM 2684 C CA . ALA A 1 337 ? 19.819 5.615 -18.096 1.00 79.81 337 ALA A CA 1
ATOM 2685 C C . ALA A 1 337 ? 19.203 5.716 -19.505 1.00 79.81 337 ALA A C 1
ATOM 2687 O O . ALA A 1 337 ? 18.167 6.364 -19.664 1.00 79.81 337 ALA A O 1
ATOM 2688 N N . GLY A 1 338 ? 19.846 5.108 -20.507 1.00 83.50 338 GLY A N 1
ATOM 2689 C CA . GLY A 1 338 ? 19.384 5.094 -21.891 1.00 83.50 338 GLY A CA 1
ATOM 2690 C C . GLY A 1 338 ? 18.108 4.271 -22.073 1.00 83.50 338 GLY A C 1
ATOM 2691 O O . GLY A 1 338 ? 17.835 3.329 -21.328 1.00 83.50 338 GLY A O 1
ATOM 2692 N N . CYS A 1 339 ? 17.325 4.654 -23.076 1.00 83.25 339 CYS A N 1
ATOM 2693 C CA . CYS A 1 339 ? 16.096 3.973 -23.483 1.00 83.25 339 CYS A CA 1
ATOM 2694 C C . CYS A 1 339 ? 16.165 3.478 -24.932 1.00 83.25 339 CYS A C 1
ATOM 2696 O O . CYS A 1 339 ? 15.127 3.197 -25.522 1.00 83.25 339 CYS A O 1
ATOM 2698 N N . GLU A 1 340 ? 17.365 3.404 -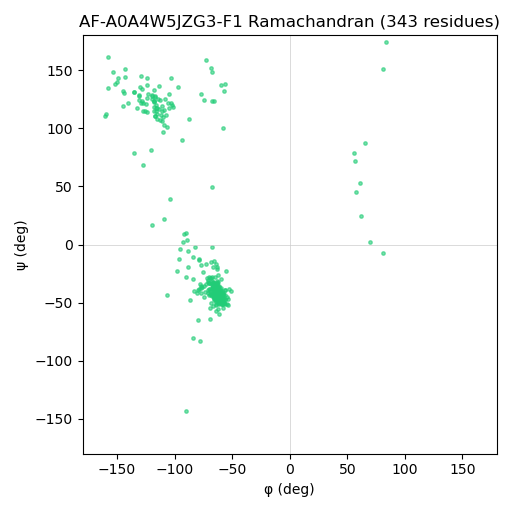25.511 1.00 73.38 340 GLU A N 1
ATOM 2699 C CA . GLU A 1 340 ? 17.543 2.799 -26.826 1.00 73.38 340 GLU A CA 1
ATOM 2700 C C . GLU A 1 340 ? 17.253 1.299 -26.713 1.00 73.38 340 GLU A C 1
ATOM 2702 O O . GLU A 1 340 ? 17.805 0.603 -25.857 1.00 73.38 340 GLU A O 1
ATOM 2707 N N . GLU A 1 341 ? 16.313 0.825 -27.527 1.00 59.12 341 GLU A N 1
ATOM 2708 C CA . GLU A 1 341 ? 16.105 -0.600 -27.734 1.00 59.12 341 GLU A CA 1
ATOM 2709 C C . GLU A 1 341 ? 17.356 -1.142 -28.422 1.00 59.12 341 GLU A C 1
ATOM 2711 O O . GLU A 1 341 ? 17.727 -0.663 -29.497 1.00 59.12 341 GLU A O 1
ATOM 2716 N N . ASP A 1 342 ? 18.005 -2.144 -27.825 1.00 49.06 342 ASP A N 1
ATOM 2717 C CA . ASP A 1 342 ? 18.874 -3.014 -28.606 1.00 49.06 342 ASP A CA 1
ATOM 2718 C C . ASP A 1 342 ? 17.993 -3.613 -29.709 1.00 49.06 342 ASP A C 1
ATOM 2720 O O . ASP A 1 342 ? 17.234 -4.554 -29.482 1.00 49.06 342 ASP A O 1
ATOM 2724 N N . ASN A 1 343 ? 18.096 -3.052 -30.915 1.00 38.59 343 ASN A N 1
ATOM 2725 C CA . ASN A 1 343 ? 17.651 -3.652 -32.171 1.00 38.59 343 ASN A CA 1
ATOM 2726 C C . ASN A 1 343 ? 18.528 -4.879 -32.493 1.00 38.59 343 ASN A C 1
ATOM 2728 O O . ASN A 1 343 ? 19.085 -5.002 -33.584 1.00 38.59 343 ASN A O 1
ATOM 2732 N N . ALA A 1 344 ? 18.697 -5.773 -31.523 1.00 34.69 344 ALA A N 1
ATOM 2733 C CA . ALA A 1 344 ? 19.336 -7.059 -31.695 1.00 34.69 344 ALA A CA 1
ATOM 2734 C C . ALA A 1 344 ? 18.234 -8.082 -31.988 1.00 34.69 344 ALA A C 1
ATOM 2736 O O . ALA A 1 344 ? 17.615 -8.637 -31.082 1.00 34.69 344 ALA A O 1
ATOM 2737 N N . LEU A 1 345 ? 17.978 -8.197 -33.296 1.00 32.66 345 LEU A N 1
ATOM 2738 C CA . LEU A 1 345 ? 17.344 -9.302 -34.023 1.00 32.66 345 LEU A CA 1
ATOM 2739 C C . LEU A 1 345 ? 17.360 -10.662 -33.312 1.00 32.66 345 LEU A C 1
ATOM 2741 O O . LEU A 1 345 ? 18.455 -11.081 -32.868 1.00 32.66 345 LEU A O 1
#